Protein AF-A0A7S4ARU0-F1 (afdb_monomer)

Sequence (277 aa):
MKKSRRLYFGGEAGEFENFMLSWKIRGAKKGYSLYITDERHEDLPETGLTMDWTGVNKDVKRRQNKALRLHNYCIVDLQEACEPRMISAWIEESMGSTSEERRAYPFGQVWIVLKPMISHYRGSSMLDINQFDINKAMIKMLPNENPDAIFNRMYAVRQRYAHQTDLQSSESSWVGLVVNGCTDAYRPVFLTSYSQNKHLPPSEIRAKLKADAQDNYESMVQSKETVSEFVTSDEVGLFPGIGPKTAKDKWWKGQECYLCGSKKHKAYNCPKKNQTN

Secondary structure (DSSP, 8-state):
-PPPPPP---S-GGGHHHHHHHHHHHHHHTTGGGGSSSSPPTTS-TTGGG---SS--HHHHHHHHHHHHHHHHHHHHHHTTS-TTHHHHHHHHHT-SSTTHHHHS-TT-HHHHHHHHHHHHH--SHHHHHHHHHHHHT----TT--THHHHHHHHHHHHHSTT-GGG---HHHHHHHHHHHS-TTTHHHHHHHHHHHTTS-HHHHHHHHHHHHHHHHHHHHHHHHHHHHHTTSS------------TT----SS---TTT--TTS-GGG-GGGGS--

Foldseek 3Di:
DDPDDQQAAAPDLVCVVVSVVVLVVVCVVLVNVQQQDPDFRPLFDQQQPPDDPPPPDPVSVVSVVVLLVSLVVSLVSVCSNYPHCPLVVLVVVLQDDDPVSVRRSRSRRPNSSVLVVLCVSLDDDPVSVVVLVVLLVVLADDPLDQLVVSVVSLCVSCVSCVSVVVSDDDLVVSLVSSLVRYDPLLNVQSVVLCVVCVVDDSVVSVVVSNVSSVVSVVVVVVVVVVVVVVVPDDDDDDDDDDDDDDPDDDPDADAAQPVPRHRPDHVVPDPVVVVPD

pLDDT: mean 74.3, std 16.66, range [27.58, 92.06]

Structure (mmCIF, N/CA/C/O backbone):
data_AF-A0A7S4ARU0-F1
#
_entry.id   AF-A0A7S4ARU0-F1
#
loop_
_atom_site.group_PDB
_atom_site.id
_atom_site.type_symbol
_atom_site.label_atom_id
_atom_site.label_alt_id
_atom_site.label_comp_id
_atom_site.label_asym_id
_atom_site.label_entity_id
_atom_site.label_seq_id
_atom_site.pdbx_PDB_ins_code
_atom_site.Cartn_x
_atom_site.Cartn_y
_atom_site.Cartn_z
_atom_site.occupancy
_atom_site.B_iso_or_equiv
_atom_site.auth_seq_id
_atom_site.auth_comp_id
_atom_site.auth_asym_id
_atom_site.auth_atom_id
_atom_site.pdbx_PDB_model_num
ATOM 1 N N . MET A 1 1 ? 8.747 -31.087 12.139 1.00 37.22 1 MET A N 1
ATOM 2 C CA . MET A 1 1 ? 8.090 -29.879 11.573 1.00 37.22 1 MET A CA 1
ATOM 3 C C . MET A 1 1 ? 9.078 -28.716 11.613 1.00 37.22 1 MET A C 1
ATOM 5 O O . MET A 1 1 ? 9.769 -28.593 12.617 1.00 37.22 1 MET A O 1
ATOM 9 N N . LYS A 1 2 ? 9.168 -27.861 10.582 1.00 36.41 2 LYS A N 1
ATOM 10 C CA . LYS A 1 2 ? 9.901 -26.585 10.718 1.00 36.41 2 LYS A CA 1
ATOM 11 C C . LYS A 1 2 ? 9.045 -25.638 11.564 1.00 36.41 2 LYS A C 1
ATOM 13 O O . LYS A 1 2 ? 7.915 -25.361 11.171 1.00 36.41 2 LYS A O 1
ATOM 18 N N . LYS A 1 3 ? 9.558 -25.145 12.699 1.00 39.66 3 LYS A N 1
ATOM 19 C CA . LYS A 1 3 ? 8.922 -24.019 13.401 1.00 39.66 3 LYS A CA 1
ATOM 20 C C . LYS A 1 3 ? 8.883 -22.843 12.423 1.00 39.66 3 LYS A C 1
ATOM 22 O O . LYS A 1 3 ? 9.934 -22.455 11.912 1.00 39.66 3 LYS A O 1
ATOM 27 N N . SER A 1 4 ? 7.701 -22.288 12.156 1.00 46.72 4 SER A N 1
ATOM 28 C CA . SER A 1 4 ? 7.634 -20.977 11.508 1.00 46.72 4 SER A CA 1
ATOM 29 C C . SER A 1 4 ? 8.382 -20.003 12.410 1.00 46.72 4 SER A C 1
ATOM 31 O O . SER A 1 4 ? 8.062 -19.932 13.598 1.00 46.72 4 SER A O 1
ATOM 33 N N . ARG A 1 5 ? 9.367 -19.261 11.885 1.00 60.84 5 ARG A N 1
ATOM 34 C CA . ARG A 1 5 ? 9.874 -18.097 12.624 1.00 60.84 5 ARG A CA 1
ATOM 35 C C . ARG A 1 5 ? 8.662 -17.196 12.873 1.00 60.84 5 ARG A C 1
ATOM 37 O O . ARG A 1 5 ? 7.913 -16.916 11.933 1.00 60.84 5 ARG A O 1
ATOM 44 N N . ARG A 1 6 ? 8.418 -16.824 14.134 1.00 77.44 6 ARG A N 1
ATOM 45 C CA . ARG A 1 6 ? 7.441 -15.776 14.447 1.00 77.44 6 ARG A CA 1
ATOM 46 C C . ARG A 1 6 ? 7.976 -14.516 13.777 1.00 77.44 6 ARG A C 1
ATOM 48 O O . ARG A 1 6 ? 9.166 -14.237 13.906 1.00 77.44 6 ARG A O 1
ATOM 55 N N . LEU A 1 7 ? 7.139 -13.819 13.015 1.00 87.06 7 LEU A N 1
ATOM 56 C CA . LEU A 1 7 ? 7.524 -12.501 12.524 1.00 87.06 7 LEU A CA 1
ATOM 57 C C . LEU A 1 7 ? 7.744 -11.614 13.750 1.00 87.06 7 LEU A C 1
ATOM 59 O O . LEU A 1 7 ? 6.870 -11.580 14.614 1.00 87.06 7 LEU A O 1
ATOM 63 N N . TYR A 1 8 ? 8.911 -10.990 13.820 1.00 91.25 8 TYR A N 1
ATOM 64 C CA . TYR A 1 8 ? 9.362 -10.145 14.914 1.00 91.25 8 TYR A CA 1
ATOM 65 C C . TYR A 1 8 ? 10.239 -9.035 14.331 1.00 91.25 8 TYR A C 1
ATOM 67 O O . TYR A 1 8 ? 10.901 -9.261 13.316 1.00 91.25 8 TYR A O 1
ATOM 75 N N . PHE A 1 9 ? 10.247 -7.876 14.978 1.00 91.31 9 PHE A N 1
ATOM 76 C CA . PHE A 1 9 ? 11.023 -6.706 14.603 1.00 91.31 9 PHE A CA 1
ATOM 77 C C . PHE A 1 9 ? 11.612 -6.073 15.863 1.00 91.31 9 PHE A C 1
ATOM 79 O O . PHE A 1 9 ? 10.879 -5.580 16.720 1.00 91.31 9 PHE A O 1
ATOM 86 N N . GLY A 1 10 ? 12.941 -6.119 15.977 1.00 88.25 10 GLY A N 1
ATOM 87 C CA . GLY A 1 10 ? 13.697 -5.597 17.121 1.00 88.25 10 GLY A CA 1
ATOM 88 C C . GLY A 1 10 ? 14.107 -4.129 16.987 1.00 88.25 10 GLY A C 1
ATOM 89 O O . GLY A 1 10 ? 15.101 -3.733 17.580 1.00 88.25 10 GLY A O 1
ATOM 90 N N . GLY A 1 11 ? 13.415 -3.347 16.155 1.00 85.50 11 GLY A N 1
ATOM 91 C CA . GLY A 1 11 ? 13.678 -1.915 15.994 1.00 85.50 11 GLY A CA 1
ATOM 92 C C . GLY A 1 11 ? 14.855 -1.537 15.089 1.00 85.50 11 GLY A C 1
ATOM 93 O O . GLY A 1 11 ? 15.120 -0.348 14.933 1.00 85.50 11 GLY A O 1
ATOM 94 N N . GLU A 1 12 ? 15.553 -2.493 14.468 1.00 86.81 12 GLU A N 1
ATOM 95 C CA . GLU A 1 12 ? 16.674 -2.194 13.569 1.00 86.81 12 GLU A CA 1
ATOM 96 C C . GLU A 1 12 ? 16.184 -1.644 12.218 1.00 86.81 12 GLU A C 1
ATOM 98 O O . GLU A 1 12 ? 15.517 -2.340 11.450 1.00 86.81 12 GLU A O 1
ATOM 103 N N . ALA A 1 13 ? 16.569 -0.411 11.875 1.00 82.06 13 ALA A N 1
ATOM 104 C CA . ALA A 1 13 ? 16.135 0.251 10.639 1.00 82.06 13 ALA A CA 1
ATOM 105 C C . ALA A 1 13 ? 16.451 -0.553 9.357 1.00 82.06 13 ALA A C 1
ATOM 107 O O . ALA A 1 13 ? 15.657 -0.545 8.416 1.00 82.06 13 ALA A O 1
ATOM 108 N N . GLY A 1 14 ? 17.561 -1.304 9.334 1.00 78.44 14 GLY A N 1
ATOM 109 C CA . GLY A 1 14 ? 17.936 -2.181 8.216 1.00 78.44 14 GLY A CA 1
ATOM 110 C C . GLY A 1 14 ? 16.973 -3.354 7.977 1.00 78.44 14 GLY A C 1
ATOM 111 O O . GLY A 1 14 ? 16.836 -3.820 6.843 1.00 78.44 14 GLY A O 1
ATOM 112 N N . GLU A 1 15 ? 16.250 -3.807 9.006 1.00 85.25 15 GLU A N 1
ATOM 113 C CA . GLU A 1 15 ? 15.245 -4.869 8.881 1.00 85.25 15 GLU A CA 1
ATOM 114 C C . GLU A 1 15 ? 13.842 -4.343 8.528 1.00 85.25 15 GLU A C 1
ATOM 116 O O . GLU A 1 15 ? 12.988 -5.129 8.103 1.00 85.25 15 GLU A O 1
ATOM 121 N N . PHE A 1 16 ? 13.587 -3.033 8.656 1.00 86.38 16 PHE A N 1
ATOM 122 C CA . PHE A 1 16 ? 12.232 -2.463 8.645 1.00 86.38 16 PHE A CA 1
ATOM 123 C C . PHE A 1 16 ? 11.412 -2.801 7.391 1.00 86.38 16 PHE A C 1
ATOM 125 O O . PHE A 1 16 ? 10.263 -3.225 7.505 1.00 86.38 16 PHE A O 1
ATOM 132 N N . GLU A 1 17 ? 11.982 -2.684 6.188 1.00 82.81 17 GLU A N 1
ATOM 133 C CA . GLU A 1 17 ? 11.250 -3.003 4.950 1.00 82.81 17 GLU A CA 1
ATOM 134 C C . GLU A 1 17 ? 10.945 -4.504 4.819 1.00 82.81 17 GLU A C 1
ATOM 136 O O . GLU A 1 17 ? 9.861 -4.886 4.371 1.00 82.81 17 GLU A O 1
ATOM 141 N N . ASN A 1 18 ? 11.863 -5.369 5.266 1.00 83.62 18 ASN A N 1
ATOM 142 C CA . ASN A 1 18 ? 11.664 -6.821 5.269 1.00 83.62 18 ASN A CA 1
ATOM 143 C C . ASN A 1 18 ? 10.569 -7.225 6.267 1.00 83.62 18 ASN A C 1
ATOM 145 O O . ASN A 1 18 ? 9.727 -8.078 5.957 1.00 83.62 18 ASN A O 1
ATOM 149 N N . PHE A 1 19 ? 10.545 -6.577 7.436 1.00 90.75 19 PHE A N 1
ATOM 150 C CA . PHE A 1 19 ? 9.467 -6.696 8.411 1.00 90.75 19 PHE A CA 1
ATOM 151 C C . PHE A 1 19 ? 8.132 -6.215 7.830 1.00 90.75 19 PHE A C 1
ATOM 153 O O . PHE A 1 19 ? 7.184 -6.999 7.773 1.00 90.75 19 PHE A O 1
ATOM 160 N N . MET A 1 20 ? 8.057 -4.976 7.336 1.00 87.75 20 MET A N 1
ATOM 161 C CA . MET A 1 20 ? 6.823 -4.363 6.832 1.00 87.75 20 MET A CA 1
ATOM 162 C C . MET A 1 20 ? 6.222 -5.125 5.648 1.00 87.75 20 MET A C 1
ATOM 164 O O . MET A 1 20 ? 5.001 -5.296 5.585 1.00 87.75 20 MET A O 1
ATOM 168 N N . LEU A 1 21 ? 7.054 -5.635 4.734 1.00 84.69 21 LEU A N 1
ATOM 169 C CA . LEU A 1 21 ? 6.614 -6.509 3.645 1.00 84.69 21 LEU A CA 1
ATOM 170 C C . LEU A 1 21 ? 6.041 -7.828 4.186 1.00 84.69 21 LEU A C 1
ATOM 172 O O . LEU A 1 21 ? 4.929 -8.222 3.828 1.00 84.69 21 LEU A O 1
ATOM 176 N N . SER A 1 22 ? 6.766 -8.489 5.092 1.00 88.56 22 SER A N 1
ATOM 177 C CA . SER A 1 22 ? 6.331 -9.749 5.712 1.00 88.56 22 SER A CA 1
ATOM 178 C C . SER A 1 22 ? 5.045 -9.585 6.529 1.00 88.56 22 SER A C 1
ATOM 180 O O . SER A 1 22 ? 4.171 -10.457 6.495 1.00 88.56 22 SER A O 1
ATOM 182 N N . TRP A 1 23 ? 4.899 -8.455 7.225 1.00 89.88 23 TRP A N 1
ATOM 183 C CA . TRP A 1 23 ? 3.726 -8.116 8.022 1.00 89.88 23 TRP A CA 1
ATOM 184 C C . TRP A 1 23 ? 2.519 -7.812 7.131 1.00 89.88 23 TRP A C 1
ATOM 186 O O . TRP A 1 23 ? 1.458 -8.395 7.341 1.00 89.88 23 TRP A O 1
ATOM 196 N N . LYS A 1 24 ? 2.681 -7.032 6.052 1.00 84.62 24 LYS A N 1
ATOM 197 C CA . LYS A 1 24 ? 1.612 -6.809 5.058 1.00 84.62 24 LYS A CA 1
ATOM 198 C C . LYS A 1 24 ? 1.162 -8.113 4.382 1.00 84.62 24 LYS A C 1
ATOM 200 O O . LYS A 1 24 ? -0.039 -8.326 4.224 1.00 84.62 24 LYS A O 1
ATOM 205 N N . ILE A 1 25 ? 2.080 -9.035 4.068 1.00 85.12 25 ILE A N 1
ATOM 206 C CA . ILE A 1 25 ? 1.744 -10.370 3.528 1.00 85.12 25 ILE A CA 1
ATOM 207 C C . ILE A 1 25 ? 0.983 -11.231 4.559 1.00 85.12 25 ILE A C 1
ATOM 209 O O . ILE A 1 25 ? 0.046 -11.949 4.193 1.00 85.12 25 ILE A O 1
ATOM 213 N N . ARG A 1 26 ? 1.349 -11.163 5.848 1.00 86.44 26 ARG A N 1
ATOM 214 C CA . ARG A 1 26 ? 0.618 -11.807 6.961 1.00 86.44 26 ARG A CA 1
ATOM 215 C C . ARG A 1 26 ? -0.778 -11.194 7.132 1.00 86.44 26 ARG A C 1
ATOM 217 O O . ARG A 1 26 ? -1.749 -11.941 7.228 1.00 86.44 26 ARG A O 1
ATOM 224 N N . GLY A 1 27 ? -0.887 -9.868 7.088 1.00 85.44 27 GLY A N 1
ATOM 225 C CA . GLY A 1 27 ? -2.138 -9.124 7.217 1.00 85.44 27 GLY A CA 1
ATOM 226 C C . GLY A 1 27 ? -3.116 -9.374 6.070 1.00 85.44 27 GLY A C 1
ATOM 227 O O . GLY A 1 27 ? -4.291 -9.625 6.326 1.00 85.44 27 GLY A O 1
ATOM 228 N N . ALA A 1 28 ? -2.646 -9.420 4.819 1.00 83.62 28 ALA A N 1
ATOM 229 C CA . ALA A 1 28 ? -3.474 -9.772 3.662 1.00 83.62 28 ALA A CA 1
ATOM 230 C C . ALA A 1 28 ? -4.133 -11.157 3.825 1.00 83.62 28 ALA A C 1
ATOM 232 O O . ALA A 1 28 ? -5.339 -11.297 3.640 1.00 83.62 28 ALA A O 1
ATOM 233 N N . LYS A 1 29 ? -3.377 -12.164 4.293 1.00 85.00 29 LYS A N 1
ATOM 234 C CA . LYS A 1 29 ? -3.903 -13.513 4.600 1.00 85.00 29 LYS A CA 1
ATOM 235 C C . LYS A 1 29 ? -4.907 -13.548 5.760 1.00 85.00 29 LYS A C 1
ATOM 237 O O . LYS A 1 29 ? -5.616 -14.538 5.908 1.00 85.00 29 LYS A O 1
ATOM 242 N N . LYS A 1 30 ? -4.962 -12.494 6.578 1.00 85.31 30 LYS A N 1
ATOM 243 C CA . LYS A 1 30 ? -5.915 -12.314 7.684 1.00 85.31 30 LYS A CA 1
ATOM 244 C C . LYS A 1 30 ? -7.047 -11.322 7.365 1.00 85.31 30 LYS A C 1
ATOM 246 O O . LYS A 1 30 ? -7.872 -11.052 8.233 1.00 85.31 30 LYS A O 1
ATOM 251 N N . GLY A 1 31 ? -7.098 -10.776 6.146 1.00 83.25 31 GLY A N 1
ATOM 252 C CA . GLY A 1 31 ? -8.084 -9.766 5.742 1.00 83.25 31 GLY A CA 1
ATOM 253 C C . GLY A 1 31 ? -7.841 -8.361 6.311 1.00 83.25 31 GLY A C 1
ATOM 254 O O . GLY A 1 31 ? -8.732 -7.521 6.247 1.00 83.25 31 GLY A O 1
ATOM 255 N N . TYR A 1 32 ? -6.654 -8.080 6.862 1.00 82.62 32 TYR A N 1
ATOM 256 C CA . TYR A 1 32 ? -6.328 -6.777 7.461 1.00 82.62 32 TYR A CA 1
ATOM 257 C C . TYR A 1 32 ? -6.081 -5.666 6.431 1.00 82.62 32 TYR A C 1
ATOM 259 O O . TYR A 1 32 ? -6.073 -4.495 6.794 1.00 82.62 32 TYR A O 1
ATOM 267 N N . SER A 1 33 ? -5.869 -6.004 5.155 1.00 76.25 33 SER A N 1
ATOM 268 C CA . SER A 1 33 ? -5.496 -5.053 4.094 1.00 76.25 33 SER A CA 1
ATOM 269 C C . SER A 1 33 ? -6.489 -3.904 3.903 1.00 76.25 33 SER A C 1
ATOM 271 O O . SER A 1 33 ? -6.081 -2.827 3.488 1.00 76.25 33 SER A O 1
ATOM 273 N N . LEU A 1 34 ? -7.762 -4.116 4.249 1.00 74.06 34 LEU A N 1
ATOM 274 C CA . LEU A 1 34 ? -8.831 -3.113 4.203 1.00 74.06 34 LEU A CA 1
ATOM 275 C C . LEU A 1 34 ? -8.753 -2.057 5.327 1.00 74.06 34 LEU A C 1
ATOM 277 O O . LEU A 1 34 ? -9.514 -1.099 5.307 1.00 74.06 34 LEU A O 1
ATOM 281 N N . TYR A 1 35 ? -7.856 -2.232 6.304 1.00 74.44 35 TYR A N 1
ATOM 282 C CA . TYR A 1 35 ? -7.671 -1.334 7.455 1.00 74.44 35 TYR A CA 1
ATOM 283 C C . TYR A 1 35 ? -6.243 -0.760 7.540 1.00 74.44 35 TYR A C 1
ATOM 285 O O . TYR A 1 35 ? -5.907 -0.057 8.493 1.00 74.44 35 TYR A O 1
ATOM 293 N N . ILE A 1 36 ? -5.386 -1.077 6.560 1.00 75.00 36 ILE A N 1
ATOM 294 C CA . ILE A 1 36 ? -3.995 -0.605 6.439 1.00 75.00 36 ILE A CA 1
ATOM 295 C C . ILE A 1 36 ? -3.959 0.449 5.313 1.00 75.00 36 ILE A C 1
ATOM 297 O O . ILE A 1 36 ? -3.264 0.308 4.306 1.00 75.00 36 ILE A O 1
ATOM 301 N N . THR A 1 37 ? -4.793 1.477 5.472 1.00 70.31 37 THR A N 1
ATOM 302 C CA . THR A 1 37 ? -5.107 2.528 4.491 1.00 70.31 37 THR A CA 1
ATOM 303 C C . THR A 1 37 ? -5.099 3.901 5.160 1.00 70.31 37 THR A C 1
ATOM 305 O O . THR A 1 37 ? -5.484 4.009 6.319 1.00 70.31 37 THR A O 1
ATOM 308 N N . ASP A 1 38 ? -4.687 4.939 4.424 1.00 68.25 38 ASP A N 1
ATOM 309 C CA . ASP A 1 38 ? -4.714 6.343 4.883 1.00 68.25 38 ASP A CA 1
ATOM 310 C C . ASP A 1 38 ? -6.158 6.839 5.099 1.00 68.25 38 ASP A C 1
ATOM 312 O O . ASP A 1 38 ? -6.445 7.600 6.017 1.00 68.25 38 ASP A O 1
ATOM 316 N N . GLU A 1 39 ? -7.096 6.314 4.307 1.00 73.12 39 GLU A N 1
ATOM 317 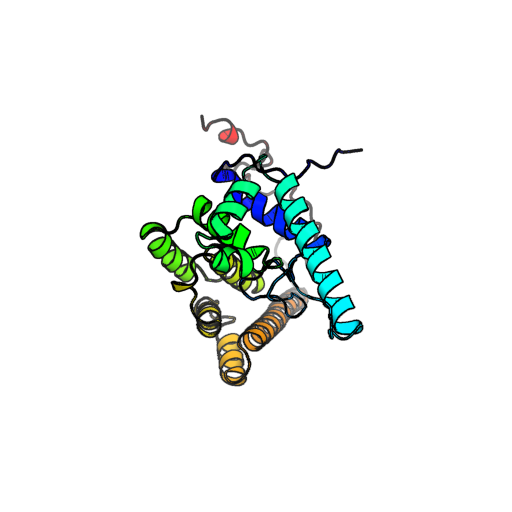C CA . GLU A 1 39 ? -8.534 6.534 4.459 1.00 73.12 39 GLU A CA 1
ATOM 318 C C . GLU A 1 39 ? -9.167 5.588 5.496 1.00 73.12 39 GLU A C 1
ATOM 320 O O . GLU A 1 39 ? -8.833 4.398 5.586 1.00 73.12 39 GLU A O 1
ATOM 325 N N . ARG A 1 40 ? -10.157 6.107 6.238 1.00 75.44 40 ARG A N 1
ATOM 326 C CA . ARG A 1 40 ? -10.995 5.332 7.163 1.00 75.44 40 ARG A CA 1
ATOM 327 C C . ARG A 1 40 ? -11.910 4.384 6.383 1.00 75.44 40 ARG A C 1
ATOM 329 O O . ARG A 1 40 ? -12.768 4.834 5.633 1.00 75.44 40 ARG A O 1
ATOM 336 N N . HIS A 1 41 ? -11.799 3.082 6.635 1.00 80.25 41 HIS A N 1
ATOM 337 C CA . HIS A 1 41 ? -12.744 2.089 6.116 1.00 80.25 41 HIS A CA 1
ATOM 338 C C . HIS A 1 41 ? -14.194 2.421 6.522 1.00 80.25 41 HIS A C 1
ATOM 340 O O . HIS A 1 41 ? -14.449 2.708 7.690 1.00 80.25 41 HIS A O 1
ATOM 346 N N . GLU A 1 42 ? -15.150 2.315 5.593 1.00 82.38 42 GLU A N 1
ATOM 347 C CA . GLU A 1 42 ? -16.557 2.719 5.793 1.00 82.38 42 GLU A CA 1
ATOM 348 C C . GLU A 1 42 ? -17.232 2.083 7.025 1.00 82.38 42 GLU A C 1
ATOM 350 O O . GLU A 1 42 ? -17.885 2.774 7.803 1.00 82.38 42 GLU A O 1
ATOM 355 N N . ASP A 1 43 ? -17.017 0.783 7.260 1.00 85.88 43 ASP A N 1
ATOM 356 C CA . ASP A 1 43 ? -17.532 0.073 8.443 1.00 85.88 43 ASP A CA 1
ATOM 357 C C . ASP A 1 43 ? -16.859 0.473 9.776 1.00 85.88 43 ASP A C 1
ATOM 359 O O . ASP A 1 43 ? -17.184 -0.117 10.803 1.00 85.88 43 ASP A O 1
ATOM 363 N N . LEU A 1 44 ? -15.909 1.413 9.826 1.00 80.94 44 LEU A N 1
ATOM 364 C CA . LEU A 1 44 ? -15.332 1.865 11.098 1.00 80.94 44 LEU A CA 1
ATOM 365 C C . LEU A 1 44 ? -16.135 3.035 11.691 1.00 80.94 44 LEU A C 1
ATOM 367 O O . LEU A 1 44 ? -16.323 4.048 11.010 1.00 80.94 44 LEU A O 1
ATOM 371 N N . PRO A 1 45 ? -16.582 2.936 12.958 1.00 75.94 45 PRO A N 1
ATOM 372 C CA . PRO A 1 45 ? -17.282 4.026 13.624 1.00 75.94 45 PRO A CA 1
ATOM 373 C C . PRO A 1 45 ? -16.327 5.164 13.998 1.00 75.94 45 PRO A C 1
ATOM 375 O O . PRO A 1 45 ? -15.162 4.936 14.315 1.00 75.94 45 PRO A O 1
ATOM 378 N N . GLU A 1 46 ? -16.842 6.392 14.005 1.00 71.19 46 GLU A N 1
ATOM 379 C CA . GLU A 1 46 ? -16.047 7.612 14.219 1.00 71.19 46 GLU A CA 1
ATOM 380 C C . GLU A 1 46 ? -15.422 7.703 15.608 1.00 71.19 46 GLU A C 1
ATOM 382 O O . GLU A 1 46 ? -14.234 7.979 15.729 1.00 71.19 46 GLU A O 1
ATOM 387 N N . THR A 1 47 ? -16.193 7.384 16.644 1.00 67.50 47 THR A N 1
ATOM 388 C CA . THR A 1 47 ? -15.750 7.372 18.046 1.00 67.50 47 THR A CA 1
ATOM 389 C C . THR A 1 47 ? -15.228 6.005 18.506 1.00 67.50 47 THR A C 1
ATOM 391 O O . THR A 1 47 ? -14.906 5.805 19.677 1.00 67.50 47 THR A O 1
ATOM 394 N N . GLY A 1 48 ? -15.094 5.034 17.594 1.00 66.94 48 GLY A N 1
ATOM 395 C CA . GLY A 1 48 ? -14.380 3.791 17.876 1.00 66.94 48 GLY A CA 1
ATOM 396 C C . GLY A 1 48 ? -14.981 2.963 19.021 1.00 66.94 48 GLY A C 1
ATOM 397 O O . GLY A 1 48 ? -16.090 2.441 18.910 1.00 66.94 48 GLY A O 1
ATOM 398 N N . LEU A 1 49 ? -14.234 2.822 20.124 1.00 57.19 49 LEU A N 1
ATOM 399 C CA . LEU A 1 49 ? -14.663 2.085 21.323 1.00 57.19 49 LEU A CA 1
ATOM 400 C C . LEU A 1 49 ? -15.636 2.864 22.225 1.00 57.19 49 LEU A C 1
ATOM 402 O O . LEU A 1 49 ? -16.319 2.239 23.033 1.00 57.19 49 LEU A O 1
ATOM 406 N N . THR A 1 50 ? -15.716 4.194 22.100 1.00 63.16 50 THR A N 1
ATOM 407 C CA . THR A 1 50 ? -16.646 5.039 22.877 1.00 63.16 50 THR A CA 1
ATOM 408 C C . THR A 1 50 ? -17.955 5.314 22.132 1.00 63.16 50 THR A C 1
ATOM 410 O O . THR A 1 50 ? -18.771 6.110 22.595 1.00 63.16 50 THR A O 1
ATOM 413 N N . MET A 1 51 ? -18.180 4.650 20.992 1.00 69.12 51 MET A N 1
ATOM 414 C CA . MET A 1 51 ? -19.420 4.760 20.233 1.00 69.12 51 MET A CA 1
ATOM 415 C C . MET A 1 51 ? -20.621 4.323 21.077 1.00 69.12 51 MET A C 1
ATOM 417 O O . MET A 1 51 ? -20.702 3.167 21.501 1.00 69.12 51 MET A O 1
ATOM 421 N N . ASP A 1 52 ? -21.582 5.230 21.265 1.00 74.62 52 ASP A N 1
ATOM 422 C CA . ASP A 1 52 ? -22.896 4.835 21.754 1.00 74.62 52 ASP A CA 1
ATOM 423 C C . ASP A 1 52 ? -23.627 4.026 20.675 1.00 74.62 52 ASP A C 1
ATOM 425 O O . ASP A 1 52 ? -23.676 4.385 19.498 1.00 74.62 52 ASP A O 1
ATOM 429 N N . TRP A 1 53 ? -24.197 2.905 21.103 1.00 80.44 53 TRP A N 1
ATOM 430 C CA . TRP A 1 53 ? -24.953 1.997 20.260 1.00 80.44 53 TRP A CA 1
ATOM 431 C C . TRP A 1 53 ? -26.469 2.093 20.474 1.00 80.44 53 TRP A C 1
ATOM 433 O O . TRP A 1 53 ? -27.188 1.222 19.963 1.00 80.44 53 TRP A O 1
ATOM 443 N N . THR A 1 54 ? -26.966 3.069 21.245 1.00 81.62 54 THR A N 1
ATOM 444 C CA . THR A 1 54 ? -28.398 3.407 21.251 1.00 81.62 54 THR A CA 1
ATOM 445 C C . THR A 1 54 ? -28.816 3.961 19.884 1.00 81.62 54 THR A C 1
ATOM 447 O O . THR A 1 54 ? -28.019 4.559 19.167 1.00 81.62 54 THR A O 1
ATOM 450 N N . GLY A 1 55 ? -30.043 3.667 19.444 1.00 80.06 55 GLY A N 1
ATOM 451 C CA . GLY A 1 55 ? -30.564 4.070 18.125 1.00 80.06 55 GLY A CA 1
ATOM 452 C C . GLY A 1 55 ? -29.912 3.413 16.890 1.00 80.06 55 GLY A C 1
ATOM 453 O O . GLY A 1 55 ? -30.562 3.308 15.851 1.00 80.06 55 GLY A O 1
ATOM 454 N N . VAL A 1 56 ? -28.667 2.926 16.975 1.00 83.50 56 VAL A N 1
ATOM 455 C CA . VAL A 1 56 ? -27.923 2.367 15.832 1.00 83.50 56 VAL A CA 1
ATOM 456 C C . VAL A 1 56 ? -28.607 1.113 15.277 1.00 83.50 56 VAL A C 1
ATOM 458 O O . VAL A 1 56 ? -28.811 0.121 15.983 1.00 83.50 56 VAL A O 1
ATOM 461 N N . ASN A 1 57 ? -28.900 1.133 13.972 1.00 90.81 57 ASN A N 1
ATOM 462 C CA . ASN A 1 57 ? -29.488 0.012 13.240 1.00 90.81 57 ASN A CA 1
ATOM 463 C C . ASN A 1 57 ? -28.682 -1.291 13.447 1.00 90.81 57 ASN A C 1
ATOM 465 O O . ASN A 1 57 ? -27.452 -1.301 13.375 1.00 90.81 57 ASN A O 1
ATOM 469 N N . LYS A 1 58 ? -29.388 -2.409 13.663 1.00 90.00 58 LYS A N 1
ATOM 470 C CA . LYS A 1 58 ? -28.820 -3.728 13.993 1.00 90.00 58 LYS A CA 1
ATOM 471 C C . LYS A 1 58 ? -27.748 -4.216 13.008 1.00 90.00 58 LYS A C 1
ATOM 473 O O . LYS A 1 58 ? -26.756 -4.799 13.448 1.00 90.00 58 LYS A O 1
ATOM 478 N N . ASP A 1 59 ? -27.913 -3.971 11.711 1.00 88.94 59 ASP A N 1
ATOM 479 C CA . ASP A 1 59 ? -26.978 -4.440 10.683 1.00 88.94 59 ASP A CA 1
ATOM 480 C C . ASP A 1 59 ? -25.777 -3.503 10.512 1.00 88.94 59 ASP A C 1
ATOM 482 O O . ASP A 1 59 ? -24.653 -3.976 10.338 1.00 88.94 59 ASP A O 1
ATOM 486 N N . VAL A 1 60 ? -25.969 -2.191 10.692 1.00 86.44 60 VAL A N 1
ATOM 487 C CA . VAL A 1 60 ? -24.863 -1.221 10.830 1.00 86.44 60 VAL A CA 1
ATOM 488 C C . VAL A 1 60 ? -24.014 -1.572 12.057 1.00 86.44 60 VAL A C 1
ATOM 490 O O . VAL A 1 60 ? -22.804 -1.775 11.941 1.00 86.44 60 VAL A O 1
ATOM 493 N N . LYS A 1 61 ? -24.664 -1.805 13.205 1.00 87.12 61 LYS A N 1
ATOM 494 C CA . LYS A 1 61 ? -24.035 -2.277 14.445 1.00 87.12 61 LYS A CA 1
ATOM 495 C C . LYS A 1 61 ? -23.273 -3.588 14.243 1.00 87.12 61 LYS A C 1
ATOM 497 O O . LYS A 1 61 ? -22.163 -3.731 14.758 1.00 87.12 61 LYS A O 1
ATOM 502 N N . ARG A 1 62 ? -23.818 -4.536 13.469 1.00 89.25 62 ARG A N 1
ATOM 503 C CA . ARG A 1 62 ? -23.153 -5.807 13.125 1.00 89.25 62 ARG A CA 1
ATOM 504 C C . ARG A 1 62 ? -21.900 -5.600 12.268 1.00 89.25 62 ARG A C 1
ATOM 506 O O . ARG A 1 62 ? -20.890 -6.248 12.550 1.00 89.25 62 ARG A O 1
ATOM 513 N N . ARG A 1 63 ? -21.947 -4.719 11.262 1.00 89.19 63 ARG A N 1
ATOM 514 C CA . ARG A 1 63 ? -20.790 -4.366 10.418 1.00 89.19 63 ARG A CA 1
ATOM 515 C C . ARG A 1 63 ? -19.684 -3.691 11.230 1.00 89.19 63 ARG A C 1
ATOM 517 O O . ARG A 1 63 ? -18.567 -4.207 11.282 1.00 89.19 63 ARG A O 1
ATOM 524 N N . GLN A 1 64 ? -20.015 -2.644 11.982 1.00 86.44 64 GLN A N 1
ATOM 525 C CA . GLN A 1 64 ? -19.046 -1.908 12.801 1.00 86.44 64 GLN A CA 1
ATOM 526 C C . GLN A 1 64 ? -18.397 -2.787 13.883 1.00 86.44 64 GLN A C 1
ATOM 528 O O . GLN A 1 64 ? -17.176 -2.784 14.045 1.00 86.44 64 GLN A O 1
ATOM 533 N N . ASN A 1 65 ? -19.165 -3.665 14.541 1.00 85.56 65 ASN A N 1
ATOM 534 C CA . ASN A 1 65 ? -18.613 -4.644 15.489 1.00 85.56 65 ASN A CA 1
ATOM 535 C C . ASN A 1 65 ? -17.762 -5.754 14.838 1.00 85.56 65 ASN A C 1
ATOM 537 O O . ASN A 1 65 ? -17.075 -6.484 15.558 1.00 85.56 65 ASN A O 1
ATOM 541 N N . LYS A 1 66 ? -17.804 -5.933 13.511 1.00 87.38 66 LYS A N 1
ATOM 542 C CA . LYS A 1 66 ? -16.884 -6.813 12.767 1.00 87.38 66 LYS A CA 1
ATOM 543 C C . LYS A 1 66 ? -15.593 -6.063 12.426 1.00 87.38 66 LYS A C 1
ATOM 545 O O . LYS A 1 66 ? -14.515 -6.602 12.673 1.00 87.38 66 LYS A O 1
ATOM 550 N N . ALA A 1 67 ? -15.700 -4.830 11.930 1.00 85.12 67 ALA A N 1
ATOM 551 C CA . ALA A 1 67 ? -14.554 -3.993 11.580 1.00 85.12 67 ALA A CA 1
ATOM 552 C C . ALA A 1 67 ? -13.678 -3.665 12.803 1.00 85.12 67 ALA A C 1
ATOM 554 O O . ALA A 1 67 ? -12.478 -3.926 12.770 1.00 85.12 67 ALA A O 1
ATOM 555 N N . LEU A 1 68 ? -14.278 -3.240 13.926 1.00 83.25 68 LEU A N 1
ATOM 556 C CA . LEU A 1 68 ? -13.564 -3.023 15.197 1.00 83.25 68 LEU A CA 1
ATOM 557 C C . LEU A 1 68 ? -12.803 -4.274 15.672 1.00 83.25 68 LEU A C 1
ATOM 559 O O . LEU A 1 68 ? -11.670 -4.177 16.139 1.00 83.25 68 LEU A O 1
ATOM 563 N N . ARG A 1 69 ? -13.388 -5.471 15.524 1.00 84.94 69 ARG A N 1
ATOM 564 C CA . ARG A 1 69 ? -12.710 -6.729 15.885 1.00 84.94 69 ARG A CA 1
ATOM 565 C C . ARG A 1 69 ? -11.522 -7.030 14.972 1.00 84.94 69 ARG A C 1
ATOM 567 O O . ARG A 1 69 ? -10.471 -7.416 15.475 1.00 84.94 69 ARG A O 1
ATOM 574 N N . LEU A 1 70 ? -11.658 -6.830 13.660 1.00 85.44 70 LEU A N 1
ATOM 575 C CA . LEU A 1 70 ? -10.558 -7.025 12.707 1.00 85.44 70 LEU A CA 1
ATOM 576 C C . LEU A 1 70 ? -9.427 -6.006 12.915 1.00 85.44 70 LEU A C 1
ATOM 578 O O . LEU A 1 70 ? -8.264 -6.407 12.915 1.00 85.44 70 LEU A O 1
ATOM 582 N N . HIS A 1 71 ? -9.754 -4.739 13.189 1.00 82.25 71 HIS A N 1
ATOM 583 C CA . HIS A 1 71 ? -8.787 -3.725 13.615 1.00 82.25 71 HIS A CA 1
ATOM 584 C C . HIS A 1 71 ? -8.027 -4.158 14.874 1.00 82.25 71 HIS A C 1
ATOM 586 O O . HIS A 1 71 ? -6.798 -4.188 14.871 1.00 82.25 71 HIS A O 1
ATOM 592 N N . ASN A 1 72 ? -8.740 -4.547 15.935 1.00 82.25 72 ASN A N 1
ATOM 593 C CA . ASN A 1 72 ? -8.105 -4.906 17.204 1.00 82.25 72 ASN A CA 1
ATOM 594 C C . ASN A 1 72 ? -7.207 -6.145 17.052 1.00 82.25 72 ASN A C 1
ATOM 596 O O . ASN A 1 72 ? -6.111 -6.173 17.606 1.00 82.25 72 ASN A O 1
ATOM 600 N N . TYR A 1 73 ? -7.605 -7.130 16.237 1.00 87.19 73 TYR A N 1
ATOM 601 C CA . TYR A 1 73 ? -6.717 -8.238 15.880 1.00 87.19 73 TYR A CA 1
ATOM 602 C C . TYR A 1 73 ? -5.495 -7.789 15.065 1.00 87.19 73 TYR A C 1
ATOM 604 O O . TYR A 1 73 ? -4.438 -8.383 15.236 1.00 87.19 73 TYR A O 1
ATOM 612 N N . CYS A 1 74 ? -5.602 -6.762 14.218 1.00 87.00 74 CYS A N 1
ATOM 613 C CA . CYS A 1 74 ? -4.469 -6.206 13.475 1.00 87.00 74 CYS A CA 1
ATOM 614 C C . CYS A 1 74 ? -3.467 -5.486 14.397 1.00 87.00 74 CYS A C 1
ATOM 616 O O . CYS A 1 74 ? -2.265 -5.731 14.297 1.00 87.00 74 CYS A O 1
ATOM 618 N N . ILE A 1 75 ? -3.952 -4.682 15.352 1.00 84.81 75 ILE A N 1
ATOM 619 C CA . ILE A 1 75 ? -3.112 -4.034 16.374 1.00 84.81 75 ILE A CA 1
ATOM 620 C C . ILE A 1 75 ? -2.413 -5.073 17.259 1.00 84.81 75 ILE A C 1
ATOM 622 O O . ILE A 1 75 ? -1.208 -4.971 17.468 1.00 84.81 75 ILE A O 1
ATOM 626 N N . VAL A 1 76 ? -3.123 -6.108 17.721 1.00 86.62 76 VAL A N 1
ATOM 627 C CA . VAL A 1 76 ? -2.510 -7.194 18.510 1.00 86.62 76 VAL A CA 1
ATOM 628 C C . VAL A 1 76 ? -1.497 -7.991 17.675 1.00 86.62 76 VAL A C 1
ATOM 630 O O . VAL A 1 76 ? -0.430 -8.333 18.173 1.00 86.62 76 VAL A O 1
ATOM 633 N N . ASP A 1 77 ? -1.765 -8.244 16.389 1.00 89.56 77 ASP A N 1
ATOM 634 C CA . ASP A 1 77 ? -0.821 -8.925 15.488 1.00 89.56 77 ASP A CA 1
ATOM 635 C C . ASP A 1 77 ? 0.449 -8.100 15.215 1.00 89.56 77 ASP A C 1
ATOM 637 O O . ASP A 1 77 ? 1.509 -8.683 14.996 1.00 89.56 77 ASP A O 1
ATOM 641 N N . LEU A 1 78 ? 0.346 -6.765 15.248 1.00 88.06 78 LEU A N 1
ATOM 642 C CA . LEU A 1 78 ? 1.470 -5.828 15.182 1.00 88.06 78 LEU A CA 1
ATOM 643 C C . LEU A 1 78 ? 2.243 -5.783 16.514 1.00 88.06 78 LEU A C 1
ATOM 645 O O . LEU A 1 78 ? 3.464 -5.893 16.508 1.00 88.06 78 LEU A O 1
ATOM 649 N N . GLN A 1 79 ? 1.546 -5.719 17.655 1.00 88.06 79 GLN A N 1
ATOM 650 C CA . GLN A 1 79 ? 2.143 -5.796 18.999 1.00 88.06 79 GLN A CA 1
ATOM 651 C C . GLN A 1 79 ? 2.896 -7.116 19.237 1.00 88.06 79 GLN A C 1
ATOM 653 O O . GLN A 1 79 ? 3.962 -7.107 19.841 1.00 88.06 79 GLN A O 1
ATOM 658 N N . GLU A 1 80 ? 2.390 -8.249 18.735 1.00 89.31 80 GLU A N 1
ATOM 659 C CA . GLU A 1 80 ? 3.102 -9.536 18.773 1.00 89.31 80 GLU A CA 1
ATOM 660 C C . GLU A 1 80 ? 4.340 -9.601 17.864 1.00 89.31 80 GLU A C 1
ATOM 662 O O . GLU A 1 80 ? 5.160 -10.513 18.014 1.00 89.31 80 GLU A O 1
ATOM 667 N N . ALA A 1 81 ? 4.416 -8.724 16.860 1.00 90.62 81 ALA A N 1
ATOM 668 C CA . ALA A 1 81 ? 5.405 -8.779 15.790 1.00 90.62 81 ALA A CA 1
ATOM 669 C C . ALA A 1 81 ? 6.483 -7.688 15.888 1.00 90.62 81 ALA A C 1
ATOM 671 O O . ALA A 1 81 ? 7.364 -7.649 15.034 1.00 90.62 81 ALA A O 1
ATOM 672 N N . CYS A 1 82 ? 6.451 -6.867 16.937 1.00 89.12 82 CYS A N 1
ATOM 673 C CA . CYS A 1 82 ? 7.458 -5.861 17.270 1.00 89.12 82 CYS A CA 1
ATOM 674 C C . CYS A 1 82 ? 7.987 -6.076 18.696 1.00 89.12 82 CYS A C 1
ATOM 676 O O . CYS A 1 82 ? 7.478 -6.907 19.451 1.00 89.12 82 CYS A O 1
ATOM 678 N N . GLU A 1 83 ? 9.003 -5.306 19.077 1.00 87.31 83 GLU A N 1
ATOM 679 C CA . GLU A 1 83 ? 9.482 -5.246 20.457 1.00 87.31 83 GLU A CA 1
ATOM 680 C C . GLU A 1 83 ? 8.369 -4.801 21.438 1.00 87.31 83 GLU A C 1
ATOM 682 O O . GLU A 1 83 ? 7.566 -3.915 21.109 1.00 87.31 83 GLU A O 1
ATOM 687 N N . PRO A 1 84 ? 8.297 -5.376 22.658 1.00 77.44 84 PRO A N 1
ATOM 688 C CA . PRO A 1 84 ? 7.362 -4.930 23.687 1.00 77.44 84 PRO A CA 1
ATOM 689 C C . PRO A 1 84 ? 7.424 -3.416 23.931 1.00 77.44 84 PRO A C 1
ATOM 691 O O . PRO A 1 84 ? 8.494 -2.821 23.973 1.00 77.44 84 PRO A O 1
ATOM 694 N N . ARG A 1 85 ? 6.257 -2.798 24.151 1.00 80.62 85 ARG A N 1
ATOM 695 C CA . ARG A 1 85 ? 6.041 -1.343 24.317 1.00 80.62 85 ARG A CA 1
ATOM 696 C C . ARG A 1 85 ? 6.265 -0.471 23.077 1.00 80.62 85 ARG A C 1
ATOM 698 O O . ARG A 1 85 ? 5.671 0.600 23.047 1.00 80.62 85 ARG A O 1
ATOM 705 N N . MET A 1 86 ? 6.997 -0.902 22.045 1.00 84.62 86 MET A N 1
ATOM 706 C CA . MET A 1 86 ? 7.219 -0.094 20.829 1.00 84.62 86 MET A CA 1
ATOM 707 C C . MET A 1 86 ? 5.896 0.388 20.212 1.00 84.62 86 MET A C 1
ATOM 709 O O . MET A 1 86 ? 5.682 1.578 20.015 1.00 84.62 86 MET A O 1
ATOM 713 N N . ILE A 1 87 ? 4.960 -0.536 19.979 1.00 85.25 87 ILE A N 1
ATOM 714 C CA . ILE A 1 87 ? 3.635 -0.210 19.429 1.00 85.25 87 ILE A CA 1
ATOM 715 C C . ILE A 1 87 ? 2.749 0.533 20.444 1.00 85.25 87 ILE A C 1
ATOM 717 O O . ILE A 1 87 ? 1.883 1.298 20.037 1.00 85.25 87 ILE A O 1
ATOM 721 N N . SER A 1 88 ? 2.967 0.361 21.753 1.00 81.56 88 SER A N 1
ATOM 722 C CA . SER A 1 88 ? 2.268 1.144 22.784 1.00 81.56 88 SER A CA 1
ATOM 723 C C . SER A 1 88 ? 2.664 2.619 22.724 1.00 81.56 88 SER A C 1
ATOM 725 O O . SER A 1 88 ? 1.780 3.467 22.691 1.00 81.56 88 SER A O 1
ATOM 727 N N . ALA A 1 89 ? 3.962 2.917 22.608 1.00 81.44 89 ALA A N 1
ATOM 728 C CA . ALA A 1 89 ? 4.462 4.283 22.459 1.00 81.44 89 ALA A CA 1
ATOM 729 C C . ALA A 1 89 ? 3.912 4.953 21.188 1.00 81.44 89 ALA A C 1
ATOM 731 O O . ALA A 1 89 ? 3.391 6.061 21.264 1.00 81.44 89 ALA A O 1
ATOM 732 N N . TRP A 1 90 ? 3.914 4.251 20.044 1.00 82.50 90 TRP A N 1
ATOM 733 C CA . TRP A 1 90 ? 3.313 4.779 18.812 1.00 82.50 90 TRP A CA 1
ATOM 734 C C . TRP A 1 90 ? 1.798 5.012 18.934 1.00 82.50 90 TRP A C 1
ATOM 736 O O . TRP A 1 90 ? 1.295 5.978 18.367 1.00 82.50 90 TRP A O 1
ATOM 746 N N . ILE A 1 91 ? 1.061 4.179 19.682 1.00 78.88 91 ILE A N 1
ATOM 747 C CA . ILE A 1 91 ? -0.364 4.415 19.985 1.00 78.88 91 ILE A CA 1
ATOM 748 C C . ILE A 1 91 ? -0.536 5.648 20.889 1.00 78.88 91 ILE A C 1
ATOM 750 O O . ILE A 1 91 ? -1.417 6.463 20.632 1.00 78.88 91 ILE A O 1
ATOM 754 N N . GLU A 1 92 ? 0.298 5.815 21.916 1.00 77.31 92 GLU A N 1
ATOM 755 C CA . GLU A 1 92 ? 0.251 6.959 22.839 1.00 77.31 92 GLU A CA 1
ATOM 756 C C . GLU A 1 92 ? 0.564 8.291 22.140 1.00 77.31 92 GLU A C 1
ATOM 758 O O . GLU A 1 92 ? -0.186 9.251 22.315 1.00 77.31 92 GLU A O 1
ATOM 763 N N . GLU A 1 93 ? 1.588 8.329 21.283 1.00 75.44 93 GLU A N 1
ATOM 764 C CA . GLU A 1 93 ? 1.902 9.477 20.418 1.00 75.44 93 GLU A CA 1
ATOM 765 C C . GLU A 1 93 ? 0.744 9.789 19.453 1.00 75.44 93 GLU A C 1
ATOM 767 O O . GLU A 1 93 ? 0.343 10.943 19.295 1.00 75.44 93 GLU A O 1
ATOM 772 N N . SER A 1 94 ? 0.135 8.749 18.875 1.00 71.81 94 SER A N 1
ATOM 773 C CA . SER A 1 94 ? -0.987 8.876 17.937 1.00 71.81 94 SER A CA 1
ATOM 774 C C . SER A 1 94 ? -2.307 9.342 18.566 1.00 71.81 94 SER A C 1
ATOM 776 O O . SER A 1 94 ? -3.196 9.790 17.843 1.00 71.81 94 SER A O 1
ATOM 778 N N . MET A 1 95 ? -2.479 9.211 19.886 1.00 70.62 95 MET A N 1
ATOM 779 C CA . MET A 1 95 ? -3.717 9.593 20.584 1.00 70.62 95 MET A CA 1
ATOM 780 C C . MET A 1 95 ? -3.820 11.096 20.886 1.00 70.62 95 MET A C 1
ATOM 782 O O . MET A 1 95 ? -4.873 11.553 21.328 1.00 70.62 95 MET A O 1
ATOM 786 N N . GLY A 1 96 ? -2.760 11.870 20.645 1.00 64.25 96 GLY A N 1
ATOM 787 C CA . GLY A 1 96 ? -2.768 13.319 20.817 1.00 64.25 96 GLY A CA 1
ATOM 788 C C . GLY A 1 96 ? -2.720 13.809 22.270 1.00 64.25 96 GLY A C 1
ATOM 789 O O . GLY A 1 96 ? -2.637 13.061 23.257 1.00 64.25 96 GLY A O 1
ATOM 790 N N . SER A 1 97 ? -2.732 15.130 22.392 1.00 67.31 97 SER A N 1
ATOM 791 C CA . SER A 1 97 ? -2.501 15.873 23.628 1.00 67.31 97 SER A CA 1
ATOM 792 C C . SER A 1 97 ? -3.785 16.144 24.416 1.00 67.31 97 SER A C 1
ATOM 794 O O . SER A 1 97 ? -3.799 15.967 25.637 1.00 67.31 97 SER A O 1
ATOM 796 N N . THR A 1 98 ? -4.873 16.531 23.742 1.00 65.25 98 THR A N 1
ATOM 797 C CA . THR A 1 98 ? -6.115 16.953 24.407 1.00 65.25 98 THR A CA 1
ATOM 798 C C . THR A 1 98 ? -7.060 15.787 24.698 1.00 65.25 98 THR A C 1
ATOM 800 O O . THR A 1 98 ? -7.002 14.718 24.090 1.00 65.25 98 THR A O 1
ATOM 803 N N . SER A 1 99 ? -7.996 15.989 25.635 1.00 61.94 99 SER A N 1
ATOM 804 C CA . SER A 1 99 ? -9.028 14.980 25.930 1.00 61.94 99 SER A CA 1
ATOM 805 C C . SER A 1 99 ? -10.027 14.770 24.784 1.00 61.94 99 SER A C 1
ATOM 807 O O . SER A 1 99 ? -10.799 13.813 24.823 1.00 61.94 99 SER A O 1
ATOM 809 N N . GLU A 1 100 ? -10.042 15.667 23.797 1.00 59.75 100 GLU A N 1
ATOM 810 C CA . GLU A 1 100 ? -10.914 15.607 22.625 1.00 59.75 100 GLU A CA 1
ATOM 811 C C . GLU A 1 100 ? -10.192 14.938 21.455 1.00 59.75 100 GLU A C 1
ATOM 813 O O . GLU A 1 100 ? -10.768 14.016 20.889 1.00 59.75 100 GLU A O 1
ATOM 818 N N . GLU A 1 101 ? -8.905 15.227 21.208 1.00 60.84 101 GLU A N 1
ATOM 819 C CA . GLU A 1 101 ? -8.038 14.394 20.348 1.00 60.84 101 GLU A CA 1
ATOM 820 C C . GLU A 1 101 ? -8.086 12.917 20.772 1.00 60.84 101 GLU A C 1
ATOM 822 O O . GLU A 1 101 ? -8.346 12.040 19.953 1.00 60.84 101 GLU A O 1
ATOM 827 N N . ARG A 1 102 ? -7.966 12.636 22.076 1.00 60.53 102 ARG A N 1
ATOM 828 C CA . ARG A 1 102 ? -8.017 11.268 22.631 1.00 60.53 102 ARG A CA 1
ATOM 829 C C . ARG A 1 102 ? -9.379 10.579 22.500 1.00 60.53 102 ARG A C 1
ATOM 831 O O . ARG A 1 102 ? -9.449 9.355 22.588 1.00 60.53 102 ARG A O 1
ATOM 838 N N . ARG A 1 103 ? -10.461 11.343 22.308 1.00 53.88 103 ARG A N 1
ATOM 839 C CA . ARG A 1 103 ? -11.818 10.826 22.035 1.00 53.88 103 ARG A CA 1
ATOM 840 C C . ARG A 1 103 ? -12.125 10.746 20.537 1.00 53.88 103 ARG A C 1
ATOM 842 O O . ARG A 1 103 ? -12.904 9.886 20.139 1.00 53.88 103 ARG A O 1
ATOM 849 N N . ALA A 1 104 ? -11.501 11.607 19.737 1.00 48.47 104 ALA A N 1
ATOM 850 C CA . ALA A 1 104 ? -11.545 11.617 18.280 1.00 48.47 104 ALA A CA 1
ATOM 851 C C . ALA A 1 104 ? -10.537 10.645 17.643 1.00 48.47 104 ALA A C 1
ATOM 853 O O . ALA A 1 104 ? -10.632 10.396 16.443 1.00 48.47 104 ALA A O 1
ATOM 854 N N . TYR A 1 105 ? -9.606 10.077 18.425 1.00 55.62 105 TYR A N 1
ATOM 855 C CA . TYR A 1 105 ? -8.733 8.982 18.009 1.00 55.62 105 TYR A CA 1
ATOM 856 C C . TYR A 1 105 ? -9.592 7.854 17.417 1.00 55.62 105 TYR A C 1
ATOM 858 O O . TYR A 1 105 ? -10.346 7.200 18.148 1.00 55.62 105 TYR A O 1
ATOM 866 N N . PRO A 1 106 ? -9.527 7.610 16.099 1.00 53.81 106 PRO A N 1
ATOM 867 C CA . PRO A 1 106 ? -10.515 6.782 15.431 1.00 53.81 106 PRO A CA 1
ATOM 868 C C . PRO A 1 106 ? -10.105 5.313 15.562 1.00 53.81 106 PRO A C 1
ATOM 870 O O . PRO A 1 106 ? -9.508 4.741 14.645 1.00 53.81 106 PRO A O 1
ATOM 873 N N . PHE A 1 107 ? -10.402 4.707 16.724 1.00 56.19 107 PHE A N 1
ATOM 874 C CA . PHE A 1 107 ? -10.107 3.298 17.026 1.00 56.19 107 PHE A CA 1
ATOM 875 C C . PHE A 1 107 ? -10.643 2.410 15.891 1.00 56.19 107 PHE A C 1
ATOM 877 O O . PHE A 1 107 ? -11.847 2.184 15.771 1.00 56.19 107 PHE A O 1
ATOM 884 N N . GLY A 1 108 ? -9.745 1.938 15.027 1.00 56.22 108 GLY A N 1
ATOM 885 C CA . GLY A 1 108 ? -10.116 1.452 13.700 1.00 56.22 108 GLY A CA 1
ATOM 886 C C . GLY A 1 108 ? -9.042 1.698 12.641 1.00 56.22 108 GLY A C 1
ATOM 887 O O . GLY A 1 108 ? -8.813 0.843 11.785 1.00 56.22 108 GLY A O 1
ATOM 888 N N . GLN A 1 109 ? -8.358 2.840 12.702 1.00 71.81 109 GLN A N 1
ATOM 889 C CA . GLN A 1 109 ? -7.342 3.216 11.718 1.00 71.81 109 GLN A CA 1
ATOM 890 C C . GLN A 1 109 ? -5.955 2.699 12.122 1.00 71.81 109 GLN A C 1
ATOM 892 O O . GLN A 1 109 ? -5.169 3.411 12.744 1.00 71.81 109 GLN A O 1
ATOM 897 N N . VAL A 1 110 ? -5.618 1.468 11.713 1.00 78.50 110 VAL A N 1
ATOM 898 C CA . VAL A 1 110 ? -4.274 0.884 11.936 1.00 78.50 110 VAL A CA 1
ATOM 899 C C . VAL A 1 110 ? -3.184 1.797 11.368 1.00 78.50 110 VAL A C 1
ATOM 901 O O . VAL A 1 110 ? -2.094 1.911 11.925 1.00 78.50 110 VAL A O 1
ATOM 904 N N . TRP A 1 111 ? -3.489 2.475 10.260 1.00 76.56 111 TRP A N 1
ATOM 905 C CA . TRP A 1 111 ? -2.577 3.398 9.604 1.00 76.56 111 TRP A CA 1
ATOM 906 C C . TRP A 1 111 ? -2.124 4.568 10.480 1.00 76.56 111 TRP A C 1
ATOM 908 O O . TRP A 1 111 ? -0.966 4.956 10.372 1.00 76.56 111 TRP A O 1
ATOM 918 N N . ILE A 1 112 ? -2.963 5.075 11.389 1.00 77.12 112 ILE A N 1
ATOM 919 C CA . ILE A 1 112 ? -2.563 6.154 12.303 1.00 77.12 112 ILE A CA 1
ATOM 920 C C . ILE A 1 112 ? -1.384 5.716 13.185 1.00 77.12 112 ILE A C 1
ATOM 922 O O . ILE A 1 112 ? -0.435 6.475 13.322 1.00 77.12 112 ILE A O 1
ATOM 926 N N . VAL A 1 113 ? -1.372 4.467 13.664 1.00 80.62 113 VAL A N 1
ATOM 927 C CA . VAL A 1 113 ? -0.248 3.886 14.428 1.00 80.62 113 VAL A CA 1
ATOM 928 C C . VAL A 1 113 ? 0.959 3.584 13.530 1.00 80.62 113 VAL A C 1
ATOM 930 O O . VAL A 1 113 ? 2.110 3.689 13.952 1.00 80.62 113 VAL A O 1
ATOM 933 N N . LEU A 1 114 ? 0.717 3.207 12.270 1.00 83.44 114 LEU A N 1
ATOM 934 C CA . LEU A 1 114 ? 1.783 2.906 11.313 1.00 83.44 114 LEU A CA 1
ATOM 935 C C . LEU A 1 114 ? 2.468 4.167 10.765 1.00 83.44 114 LEU A C 1
ATOM 937 O O . LEU A 1 114 ? 3.654 4.096 10.465 1.00 83.44 114 LEU A O 1
ATOM 941 N N . LYS A 1 115 ? 1.776 5.305 10.630 1.00 80.00 115 LYS A N 1
ATOM 942 C CA . LYS A 1 115 ? 2.324 6.546 10.054 1.00 80.00 115 LYS A CA 1
ATOM 943 C C . LYS A 1 115 ? 3.560 7.075 10.810 1.00 80.00 115 LYS A C 1
ATOM 945 O O . LYS A 1 115 ? 4.571 7.275 10.131 1.00 80.00 115 LYS A O 1
ATOM 950 N N . PRO A 1 116 ? 3.566 7.250 12.151 1.00 79.62 116 PRO A N 1
ATOM 951 C CA . PRO A 1 116 ? 4.755 7.703 12.873 1.00 79.62 116 PRO A CA 1
ATOM 952 C C . PRO A 1 116 ? 5.860 6.636 12.872 1.00 79.62 116 PRO A C 1
ATOM 954 O O . PRO A 1 116 ? 7.005 6.966 12.574 1.00 79.62 116 PRO A O 1
ATOM 957 N N . MET A 1 117 ? 5.523 5.349 13.041 1.00 85.88 117 MET A N 1
ATOM 958 C CA . MET A 1 117 ? 6.492 4.246 12.937 1.00 85.88 117 MET A CA 1
ATOM 959 C C . MET A 1 117 ? 7.188 4.214 11.561 1.00 85.88 117 MET A C 1
ATOM 961 O O . MET A 1 117 ? 8.406 4.076 11.478 1.00 85.88 117 MET A O 1
ATOM 965 N N . ILE A 1 118 ? 6.437 4.373 10.468 1.00 84.50 118 ILE A N 1
ATOM 966 C CA . ILE A 1 118 ? 6.987 4.451 9.107 1.00 84.50 118 ILE A CA 1
ATOM 967 C C . ILE A 1 118 ? 7.841 5.715 8.942 1.00 84.50 118 ILE A C 1
ATOM 969 O O . ILE A 1 118 ? 8.927 5.628 8.376 1.00 84.50 118 ILE A O 1
ATOM 973 N N . SER A 1 119 ? 7.391 6.864 9.455 1.00 80.12 119 SER A N 1
ATOM 974 C CA . SER A 1 119 ? 8.144 8.125 9.401 1.00 80.12 119 SER A CA 1
ATOM 975 C C . SER A 1 119 ? 9.489 8.035 10.129 1.00 80.12 119 SER A C 1
ATOM 977 O O . SER A 1 119 ? 10.506 8.485 9.606 1.00 80.12 119 SER A O 1
ATOM 979 N N . HIS A 1 120 ? 9.518 7.367 11.285 1.00 84.12 120 HIS A N 1
ATOM 980 C CA . HIS A 1 120 ? 10.732 7.119 12.059 1.00 84.12 120 HIS A CA 1
ATOM 981 C C . HIS A 1 120 ? 11.760 6.279 11.283 1.00 84.12 120 HIS A C 1
ATOM 983 O O . HIS A 1 120 ? 12.927 6.654 11.206 1.00 84.12 120 HIS A O 1
ATOM 989 N N . TYR A 1 121 ? 11.337 5.171 10.664 1.00 83.44 121 TYR A N 1
ATOM 990 C CA . TYR A 1 121 ? 12.260 4.254 9.978 1.00 83.44 121 TYR A CA 1
ATOM 991 C C . TYR A 1 121 ? 12.585 4.613 8.524 1.00 83.44 121 TYR A C 1
ATOM 993 O O . TYR A 1 121 ? 13.561 4.095 7.980 1.00 83.44 121 TYR A O 1
ATOM 1001 N N . ARG A 1 122 ? 11.792 5.474 7.877 1.00 79.38 122 ARG A N 1
ATOM 1002 C CA . ARG A 1 122 ? 12.003 5.876 6.473 1.00 79.38 122 ARG A CA 1
ATOM 1003 C C . ARG A 1 122 ? 12.467 7.310 6.278 1.00 79.38 122 ARG A C 1
ATOM 1005 O O . ARG A 1 122 ? 12.761 7.669 5.140 1.00 79.38 122 ARG A O 1
ATOM 1012 N N . GLY A 1 123 ? 12.515 8.092 7.352 1.00 74.44 123 GLY A N 1
ATOM 1013 C CA . GLY A 1 123 ? 12.859 9.503 7.309 1.00 74.44 123 GLY A CA 1
ATOM 1014 C C . GLY A 1 123 ? 11.739 10.390 6.760 1.00 74.44 123 GLY A C 1
ATOM 1015 O O . GLY A 1 123 ? 10.786 9.946 6.111 1.00 74.44 123 GLY A O 1
ATOM 1016 N N . SER A 1 124 ? 11.869 11.679 7.048 1.00 72.88 124 SER A N 1
ATOM 1017 C CA . S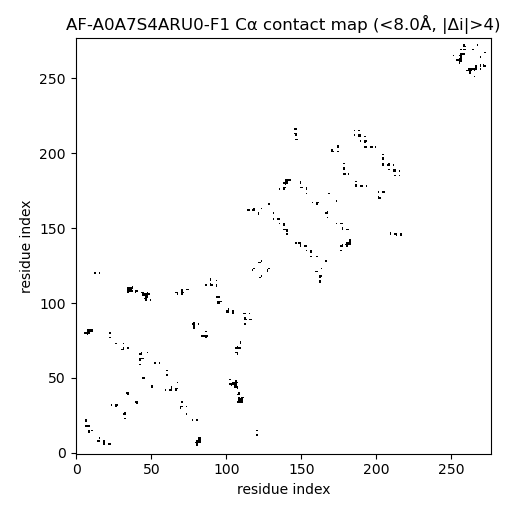ER A 1 124 ? 10.995 12.756 6.571 1.00 72.88 124 SER A CA 1
ATOM 1018 C C . SER A 1 124 ? 11.793 14.002 6.151 1.00 72.88 124 SER A C 1
ATOM 1020 O O . SER A 1 124 ? 11.242 15.095 6.032 1.00 72.88 124 SER A O 1
ATOM 1022 N N . SER A 1 125 ? 13.104 13.848 5.940 1.00 78.31 125 SER A N 1
ATOM 1023 C CA . SER A 1 125 ? 14.054 14.939 5.717 1.00 78.31 125 SER A CA 1
ATOM 1024 C C . SER A 1 125 ? 14.068 15.453 4.271 1.00 78.31 125 SER A C 1
ATOM 1026 O O . SER A 1 125 ? 13.585 14.799 3.347 1.00 78.31 125 SER A O 1
ATOM 1028 N N . MET A 1 126 ? 14.733 16.592 4.041 1.00 74.62 126 MET A N 1
ATOM 1029 C CA . MET A 1 126 ? 15.023 17.089 2.684 1.00 74.62 126 MET A CA 1
ATOM 1030 C C . MET A 1 126 ? 15.806 16.082 1.821 1.00 74.62 126 MET A C 1
ATOM 1032 O O . MET A 1 126 ? 15.653 16.078 0.601 1.00 74.62 126 MET A O 1
ATOM 1036 N N . LEU A 1 127 ? 16.622 15.209 2.426 1.00 80.00 127 LEU A N 1
ATOM 1037 C CA . LEU A 1 127 ? 17.315 14.146 1.692 1.00 80.00 127 LEU A CA 1
ATOM 1038 C C . LEU A 1 127 ? 16.331 13.068 1.221 1.00 80.00 127 LEU A C 1
ATOM 1040 O O . LEU A 1 127 ? 16.464 12.573 0.104 1.00 80.00 127 LEU A O 1
ATOM 1044 N N . ASP A 1 128 ? 15.308 12.763 2.022 1.00 76.44 1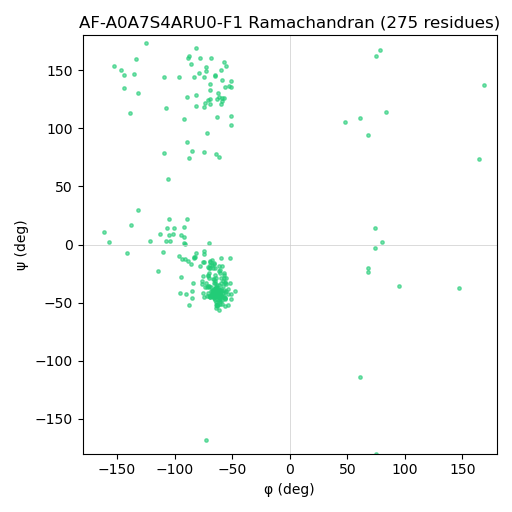28 ASP A N 1
ATOM 1045 C CA . ASP A 1 128 ? 14.260 11.800 1.671 1.00 76.44 128 ASP A CA 1
ATOM 1046 C C . ASP A 1 128 ? 13.348 12.338 0.559 1.00 76.44 128 ASP A C 1
ATOM 1048 O O . ASP A 1 128 ? 12.975 11.576 -0.334 1.00 76.44 128 ASP A O 1
ATOM 1052 N N . ILE A 1 129 ? 13.077 13.653 0.552 1.00 78.56 129 ILE A N 1
ATOM 1053 C CA . ILE A 1 129 ? 12.377 14.364 -0.536 1.00 78.56 129 ILE A CA 1
ATOM 1054 C C . ILE A 1 129 ? 13.188 14.287 -1.840 1.00 78.56 129 ILE A C 1
ATOM 1056 O O . ILE A 1 129 ? 12.680 13.821 -2.859 1.00 78.56 129 ILE A O 1
ATOM 1060 N N . ASN A 1 130 ? 14.475 14.646 -1.809 1.00 81.00 130 ASN A N 1
ATOM 1061 C CA . ASN A 1 130 ? 15.347 14.523 -2.985 1.00 81.00 130 ASN A CA 1
ATOM 1062 C C . ASN A 1 130 ? 15.415 13.065 -3.484 1.00 81.00 130 ASN A C 1
ATOM 1064 O O . ASN A 1 130 ? 15.371 12.793 -4.686 1.00 81.00 130 ASN A O 1
ATOM 1068 N N . GLN A 1 131 ? 15.469 12.103 -2.558 1.00 83.44 131 GLN A N 1
ATOM 1069 C CA . GLN A 1 131 ? 15.490 10.679 -2.878 1.00 83.44 131 GLN A CA 1
ATOM 1070 C C . GLN A 1 131 ? 14.140 10.170 -3.423 1.00 83.44 131 GLN A C 1
ATOM 1072 O O . GLN A 1 131 ? 14.141 9.223 -4.213 1.00 83.44 131 GLN A O 1
ATOM 1077 N N . PHE A 1 132 ? 13.008 10.787 -3.069 1.00 85.12 132 PHE A N 1
ATOM 1078 C CA . PHE A 1 132 ? 11.685 10.504 -3.640 1.00 85.12 132 PHE A CA 1
ATOM 1079 C C . PHE A 1 132 ? 11.608 10.886 -5.119 1.00 85.12 132 PHE A C 1
ATOM 1081 O O . PHE A 1 132 ? 11.181 10.060 -5.929 1.00 85.12 132 PHE A O 1
ATOM 1088 N N . ASP A 1 133 ? 12.089 12.071 -5.498 1.00 84.94 133 ASP A N 1
ATOM 1089 C CA . ASP A 1 133 ? 12.084 12.500 -6.902 1.00 84.94 133 ASP A CA 1
ATOM 1090 C C . ASP A 1 133 ? 13.094 11.718 -7.759 1.00 84.94 133 ASP A C 1
ATOM 1092 O O . ASP A 1 133 ? 12.773 11.324 -8.885 1.00 84.94 133 ASP A O 1
ATOM 1096 N N . ILE A 1 134 ? 14.258 11.354 -7.203 1.00 86.75 134 ILE A N 1
ATOM 1097 C CA . ILE A 1 134 ? 15.169 10.377 -7.831 1.00 86.75 134 ILE A CA 1
ATOM 1098 C C . ILE A 1 134 ? 14.449 9.034 -8.041 1.00 86.75 134 ILE A C 1
ATOM 1100 O O . ILE A 1 134 ? 14.471 8.480 -9.141 1.00 86.75 134 ILE A O 1
ATOM 1104 N N . ASN A 1 135 ? 13.756 8.521 -7.018 1.00 88.00 135 ASN A N 1
ATOM 1105 C CA . ASN A 1 135 ? 13.031 7.251 -7.104 1.00 88.00 135 ASN A CA 1
ATOM 1106 C C . ASN A 1 135 ? 11.877 7.302 -8.124 1.00 88.00 135 ASN A C 1
ATOM 1108 O O . ASN A 1 135 ? 11.678 6.330 -8.853 1.00 88.00 135 ASN A O 1
ATOM 1112 N N . LYS A 1 136 ? 11.169 8.434 -8.253 1.00 89.25 136 LYS A N 1
ATOM 1113 C CA . LYS A 1 136 ? 10.198 8.685 -9.336 1.00 89.25 136 LYS A CA 1
ATOM 1114 C C . LYS A 1 136 ? 10.860 8.643 -10.716 1.00 89.25 136 LYS A C 1
ATOM 1116 O O . LYS A 1 136 ? 10.359 7.960 -11.606 1.00 89.25 136 LYS A O 1
ATOM 1121 N N . ALA A 1 137 ? 12.003 9.308 -10.895 1.00 86.31 137 ALA A N 1
ATOM 1122 C CA . ALA A 1 137 ? 12.749 9.321 -12.160 1.00 86.31 137 ALA A CA 1
ATOM 1123 C C . ALA A 1 137 ? 13.333 7.944 -12.557 1.00 86.31 137 ALA A C 1
ATOM 1125 O O . ALA A 1 137 ? 13.693 7.733 -13.725 1.00 86.31 137 ALA A O 1
ATOM 1126 N N . MET A 1 138 ? 13.402 7.005 -11.604 1.00 88.00 138 MET A N 1
ATOM 1127 C CA . MET A 1 138 ? 13.762 5.595 -11.799 1.00 88.00 138 MET A CA 1
ATOM 1128 C C . MET A 1 138 ? 12.560 4.667 -12.072 1.00 88.00 138 MET A C 1
ATOM 1130 O O . MET A 1 138 ? 12.763 3.472 -12.303 1.00 88.00 138 MET A O 1
ATOM 1134 N N . ILE A 1 139 ? 11.319 5.176 -12.124 1.00 92.06 139 ILE A N 1
ATOM 1135 C CA . ILE A 1 139 ? 10.151 4.425 -12.625 1.00 92.06 139 ILE A CA 1
ATOM 1136 C C . ILE A 1 139 ? 10.250 4.348 -14.153 1.00 92.06 139 ILE A C 1
ATOM 1138 O O . ILE A 1 139 ? 9.649 5.122 -14.892 1.00 92.06 139 ILE A O 1
ATOM 1142 N N . LYS A 1 140 ? 11.081 3.417 -14.620 1.00 91.94 140 LYS A N 1
ATOM 1143 C CA . LYS A 1 140 ? 11.322 3.100 -16.032 1.00 91.94 140 LYS A CA 1
ATOM 1144 C C . LYS A 1 140 ? 11.274 1.589 -16.235 1.00 91.94 140 LYS A C 1
ATOM 1146 O O . LYS A 1 140 ? 11.413 0.833 -15.270 1.00 91.94 140 LYS A O 1
ATOM 1151 N N . ME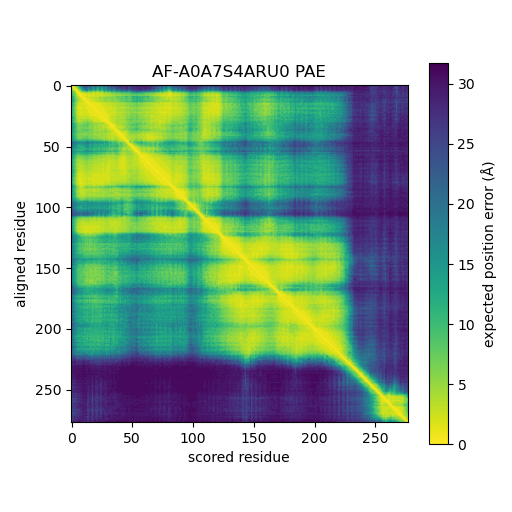T A 1 141 ? 11.061 1.146 -17.469 1.00 90.38 141 MET A N 1
ATOM 1152 C CA . MET A 1 141 ? 11.029 -0.272 -17.841 1.00 90.38 141 MET A CA 1
ATOM 1153 C C . MET A 1 141 ? 12.262 -0.657 -18.665 1.00 90.38 141 MET A C 1
ATOM 1155 O O . MET A 1 141 ? 12.753 0.146 -19.458 1.00 90.38 141 MET A O 1
ATOM 1159 N N . LEU A 1 142 ? 12.779 -1.874 -18.476 1.00 86.94 142 LEU A N 1
ATOM 1160 C CA . LEU A 1 142 ? 13.939 -2.369 -19.227 1.00 86.94 142 LEU A CA 1
ATOM 1161 C C . LEU A 1 142 ? 13.522 -2.994 -20.583 1.00 86.94 142 LEU A C 1
ATOM 1163 O O . LEU A 1 142 ? 12.395 -3.474 -20.709 1.00 86.94 142 LEU A O 1
ATOM 1167 N N . PRO A 1 143 ? 14.411 -3.045 -21.603 1.00 76.81 143 PRO A N 1
ATOM 1168 C CA . PRO A 1 143 ? 14.045 -3.389 -22.990 1.00 76.81 143 PRO A CA 1
ATOM 1169 C C . PRO A 1 143 ? 13.386 -4.756 -23.248 1.00 76.81 143 PRO A C 1
ATOM 1171 O O . PRO A 1 143 ? 12.785 -4.933 -24.300 1.00 76.81 143 PRO A O 1
ATOM 1174 N N . ASN A 1 144 ? 13.497 -5.717 -22.326 1.00 77.44 144 ASN A N 1
ATOM 1175 C CA . ASN A 1 144 ? 12.907 -7.063 -22.440 1.00 77.44 144 ASN A CA 1
ATOM 1176 C C . ASN A 1 144 ? 12.152 -7.472 -21.160 1.00 77.44 144 ASN A C 1
ATOM 1178 O O . ASN A 1 144 ? 12.129 -8.640 -20.778 1.00 77.44 144 ASN A O 1
ATOM 1182 N N . GLU A 1 145 ? 11.598 -6.497 -20.444 1.00 82.12 145 GLU A N 1
ATOM 1183 C CA . GLU A 1 145 ? 10.934 -6.708 -19.160 1.00 82.12 145 GLU A CA 1
ATOM 1184 C C . GLU A 1 145 ? 9.412 -6.838 -19.321 1.00 82.12 145 GLU A C 1
ATOM 1186 O O . GLU A 1 145 ? 8.815 -6.172 -20.166 1.00 82.12 145 GLU A O 1
ATOM 1191 N N . ASN A 1 146 ? 8.775 -7.692 -18.512 1.00 83.81 146 ASN A N 1
ATOM 1192 C CA . ASN A 1 146 ? 7.314 -7.779 -18.472 1.00 83.81 146 ASN A CA 1
ATOM 1193 C C . ASN A 1 146 ? 6.726 -6.496 -17.831 1.00 83.81 146 ASN A C 1
ATOM 1195 O O . ASN A 1 146 ? 7.263 -6.021 -16.821 1.00 83.81 146 ASN A O 1
ATOM 1199 N N . PRO A 1 147 ? 5.624 -5.943 -18.374 1.00 83.75 147 PRO A N 1
ATOM 1200 C CA . PRO A 1 147 ? 5.077 -4.655 -17.949 1.00 83.75 147 PRO A CA 1
ATOM 1201 C C . PRO A 1 147 ? 4.645 -4.559 -16.479 1.00 83.75 147 PRO A C 1
ATOM 1203 O O . PRO A 1 147 ? 4.655 -3.453 -15.933 1.00 83.75 147 PRO A O 1
ATOM 1206 N N . ASP A 1 148 ? 4.358 -5.664 -15.779 1.00 84.25 148 ASP A N 1
ATOM 1207 C CA . ASP A 1 148 ? 4.102 -5.620 -14.330 1.00 84.25 148 ASP A CA 1
ATOM 1208 C C . ASP A 1 148 ? 5.259 -4.977 -13.557 1.00 84.25 148 ASP A C 1
ATOM 1210 O O . ASP A 1 148 ? 5.035 -4.364 -12.514 1.00 84.25 148 ASP A O 1
ATOM 1214 N N . ALA A 1 149 ? 6.497 -5.071 -14.051 1.00 86.50 149 ALA A N 1
ATOM 1215 C CA . ALA A 1 149 ? 7.665 -4.521 -13.374 1.00 86.50 149 ALA A CA 1
ATOM 1216 C C . ALA A 1 149 ? 7.606 -2.994 -13.199 1.00 86.50 149 ALA A C 1
ATOM 1218 O O . ALA A 1 149 ? 7.941 -2.505 -12.117 1.00 86.50 149 ALA A O 1
ATOM 1219 N N . ILE A 1 150 ? 7.147 -2.228 -14.200 1.00 90.06 150 ILE A N 1
ATOM 1220 C CA . ILE A 1 150 ? 7.053 -0.763 -14.066 1.00 90.06 150 ILE A CA 1
ATOM 1221 C C . ILE A 1 150 ? 5.911 -0.352 -13.125 1.00 90.06 150 ILE A C 1
ATOM 1223 O O . ILE A 1 150 ? 6.101 0.544 -12.298 1.00 90.06 150 ILE A O 1
ATOM 1227 N N . PHE A 1 151 ? 4.781 -1.070 -13.136 1.00 87.19 151 PHE A N 1
ATOM 1228 C CA . PHE A 1 151 ? 3.730 -0.887 -12.128 1.00 87.19 151 PHE A CA 1
ATOM 1229 C C . PHE A 1 151 ? 4.230 -1.246 -10.720 1.00 87.19 151 PHE A C 1
ATOM 1231 O O . PHE A 1 151 ? 3.995 -0.493 -9.778 1.00 87.19 151 PHE A O 1
ATOM 1238 N N . ASN A 1 152 ? 4.975 -2.343 -10.565 1.00 84.38 152 ASN A N 1
ATOM 1239 C CA . ASN A 1 152 ? 5.554 -2.758 -9.286 1.00 84.38 152 ASN A CA 1
ATOM 1240 C C . ASN A 1 152 ? 6.590 -1.747 -8.763 1.00 84.38 152 ASN A C 1
ATOM 1242 O O . ASN A 1 152 ? 6.585 -1.456 -7.567 1.00 84.38 152 ASN A O 1
ATOM 1246 N N . ARG A 1 153 ? 7.412 -1.135 -9.634 1.00 87.56 153 ARG A N 1
ATOM 1247 C CA . ARG A 1 153 ? 8.279 0.008 -9.268 1.00 87.56 153 ARG A CA 1
ATOM 1248 C C . ARG A 1 153 ? 7.456 1.195 -8.772 1.00 87.56 153 ARG A C 1
ATOM 1250 O O . ARG A 1 153 ? 7.714 1.692 -7.680 1.00 87.56 153 ARG A O 1
ATOM 1257 N N . MET A 1 154 ? 6.443 1.614 -9.533 1.00 89.06 154 MET A N 1
ATOM 1258 C CA . MET A 1 154 ? 5.546 2.715 -9.163 1.00 89.06 154 MET A CA 1
ATOM 1259 C C . MET A 1 154 ? 4.878 2.470 -7.799 1.00 89.06 154 MET A C 1
ATOM 1261 O O . MET A 1 154 ? 4.904 3.346 -6.931 1.00 89.06 154 MET A O 1
ATOM 1265 N N . TYR A 1 155 ? 4.345 1.266 -7.567 1.00 83.69 155 TYR A N 1
ATOM 1266 C CA . TYR A 1 155 ? 3.779 0.884 -6.274 1.00 83.69 155 TYR A CA 1
ATOM 1267 C C . TYR A 1 155 ? 4.821 0.868 -5.154 1.00 83.69 155 TYR A C 1
ATOM 1269 O O . TYR A 1 155 ? 4.514 1.349 -4.067 1.00 83.69 155 TYR A O 1
ATOM 1277 N N . ALA A 1 156 ? 6.037 0.366 -5.389 1.00 82.06 156 ALA A N 1
ATOM 1278 C CA . ALA A 1 156 ? 7.098 0.340 -4.381 1.00 82.06 156 ALA A CA 1
ATOM 1279 C C . ALA A 1 156 ? 7.527 1.753 -3.953 1.00 82.06 156 ALA A C 1
ATOM 1281 O O . ALA A 1 156 ? 7.624 2.019 -2.755 1.00 82.06 156 ALA A O 1
ATOM 1282 N N . VAL A 1 157 ? 7.705 2.682 -4.903 1.00 85.50 157 VAL A N 1
ATOM 1283 C CA . VAL A 1 157 ? 8.010 4.091 -4.594 1.00 85.50 157 VAL A CA 1
ATOM 1284 C C . VAL A 1 157 ? 6.854 4.723 -3.818 1.00 85.50 157 VAL A C 1
ATOM 1286 O O . VAL A 1 157 ? 7.067 5.235 -2.720 1.00 85.50 157 VAL A O 1
ATOM 1289 N N . ARG A 1 158 ? 5.613 4.615 -4.310 1.00 82.62 158 ARG A N 1
ATOM 1290 C CA . ARG A 1 158 ? 4.441 5.167 -3.611 1.00 82.62 158 ARG A CA 1
ATOM 1291 C C . ARG A 1 158 ? 4.274 4.590 -2.200 1.00 82.62 158 ARG A C 1
ATOM 1293 O O . ARG A 1 158 ? 4.013 5.340 -1.269 1.00 82.62 158 ARG A O 1
ATOM 1300 N N . GLN A 1 159 ? 4.481 3.282 -2.020 1.00 78.06 159 GLN A N 1
ATOM 1301 C CA . GLN A 1 159 ? 4.415 2.606 -0.718 1.00 78.06 159 GLN A CA 1
ATOM 1302 C C . GLN A 1 159 ? 5.570 2.969 0.221 1.00 78.06 159 GLN A C 1
ATOM 1304 O O . GLN A 1 159 ? 5.358 2.916 1.433 1.00 78.06 159 GLN A O 1
ATOM 1309 N N . ARG A 1 160 ? 6.761 3.321 -0.289 1.00 78.81 160 ARG A N 1
ATOM 1310 C CA . ARG A 1 160 ? 7.895 3.796 0.525 1.00 78.81 160 ARG A CA 1
ATOM 1311 C C . ARG A 1 160 ? 7.596 5.160 1.144 1.00 78.81 160 ARG A C 1
ATOM 1313 O O . ARG A 1 160 ? 7.807 5.333 2.336 1.00 78.81 160 ARG A O 1
ATOM 1320 N N . TYR A 1 161 ? 7.039 6.080 0.363 1.00 80.12 161 TYR A N 1
ATOM 1321 C CA . TYR A 1 161 ? 6.813 7.474 0.765 1.00 80.12 161 TYR A CA 1
ATOM 1322 C C . TYR A 1 161 ? 5.368 7.778 1.200 1.00 80.12 161 TYR A C 1
ATOM 1324 O O . TYR A 1 161 ? 4.971 8.936 1.296 1.00 80.12 161 TYR A O 1
ATOM 1332 N N . ALA A 1 162 ? 4.558 6.747 1.455 1.00 75.94 162 ALA A N 1
ATOM 1333 C CA . ALA A 1 162 ? 3.134 6.880 1.782 1.00 75.94 162 ALA A CA 1
ATOM 1334 C C . ALA A 1 162 ? 2.851 7.678 3.073 1.00 75.94 162 ALA A C 1
ATOM 1336 O O . ALA A 1 162 ? 1.762 8.215 3.224 1.00 75.94 162 ALA A O 1
ATOM 1337 N N . HIS A 1 163 ? 3.815 7.776 3.995 1.00 74.62 163 HIS A N 1
ATOM 1338 C CA . HIS A 1 163 ? 3.709 8.589 5.212 1.00 74.62 163 HIS A CA 1
ATOM 1339 C C . HIS A 1 163 ? 3.863 10.095 4.951 1.00 74.62 163 HIS A C 1
ATOM 1341 O O . HIS A 1 163 ? 3.304 10.895 5.700 1.00 74.62 163 HIS A O 1
ATOM 1347 N N . GLN A 1 164 ? 4.576 10.487 3.890 1.00 77.75 164 GLN A N 1
ATOM 1348 C CA . GLN A 1 164 ? 4.720 11.878 3.452 1.00 77.75 164 GLN A CA 1
ATOM 1349 C C . GLN A 1 164 ? 3.568 12.246 2.508 1.00 77.75 164 GLN A C 1
ATOM 1351 O O . GLN A 1 164 ? 3.741 12.331 1.291 1.00 77.75 164 GLN A O 1
ATOM 1356 N N . THR A 1 165 ? 2.382 12.447 3.089 1.00 69.94 165 THR A N 1
ATOM 1357 C CA . THR A 1 165 ? 1.138 12.836 2.395 1.00 69.94 165 THR A CA 1
ATOM 1358 C C . THR A 1 165 ? 1.344 13.998 1.427 1.00 69.94 165 THR A C 1
ATOM 1360 O O . THR A 1 165 ? 0.871 13.963 0.298 1.00 69.94 165 THR A O 1
ATOM 1363 N N . ASP A 1 166 ? 2.141 14.978 1.832 1.00 71.75 166 ASP A N 1
ATOM 1364 C CA . ASP A 1 166 ? 2.295 16.263 1.149 1.00 71.75 166 ASP A CA 1
ATOM 1365 C C . ASP A 1 166 ? 3.144 16.141 -0.135 1.00 71.75 166 ASP A C 1
ATOM 1367 O O . ASP A 1 166 ? 3.120 17.012 -1.002 1.00 71.75 166 ASP A O 1
ATOM 1371 N N . LEU A 1 167 ? 3.863 15.019 -0.288 1.00 71.69 167 LEU A N 1
ATOM 1372 C CA . LEU A 1 167 ? 4.605 14.650 -1.497 1.00 71.69 167 LEU A CA 1
ATOM 1373 C C . LEU A 1 167 ? 3.790 13.751 -2.446 1.00 71.69 167 LEU A C 1
ATOM 1375 O O . LEU A 1 167 ? 4.206 13.517 -3.589 1.00 71.69 167 LEU A O 1
ATOM 1379 N N . GLN A 1 168 ? 2.653 13.206 -1.993 1.00 70.50 168 GLN A N 1
ATOM 1380 C CA . GLN A 1 168 ? 1.849 12.262 -2.769 1.00 70.50 168 GLN A CA 1
ATOM 1381 C C . GLN A 1 168 ? 1.137 12.972 -3.919 1.00 70.50 168 GLN A C 1
ATOM 1383 O O . GLN A 1 168 ? 0.048 13.526 -3.793 1.00 70.50 168 GLN A O 1
ATOM 1388 N N . SER A 1 169 ? 1.764 12.912 -5.090 1.00 72.00 169 SER A N 1
ATOM 1389 C CA . SER A 1 169 ? 1.171 13.362 -6.346 1.00 72.00 169 SER A CA 1
ATOM 1390 C C . SER A 1 169 ? -0.113 12.573 -6.652 1.00 72.00 169 SER A C 1
ATOM 1392 O O . SER A 1 169 ? -0.236 11.403 -6.278 1.00 72.00 169 SER A O 1
ATOM 1394 N N . SER A 1 170 ? -1.064 13.199 -7.352 1.00 77.38 170 SER A N 1
ATOM 1395 C CA . SER A 1 170 ? -2.341 12.571 -7.724 1.00 77.38 170 SER A CA 1
ATOM 1396 C C . SER A 1 170 ? -2.140 11.260 -8.496 1.00 77.38 170 SER A C 1
ATOM 1398 O O . SER A 1 170 ? -1.130 11.079 -9.181 1.00 77.38 170 SER A O 1
ATOM 1400 N N . GLU A 1 171 ? -3.103 10.331 -8.442 1.00 73.88 171 GLU A N 1
ATOM 1401 C CA . GLU A 1 171 ? -2.972 9.057 -9.171 1.00 73.88 171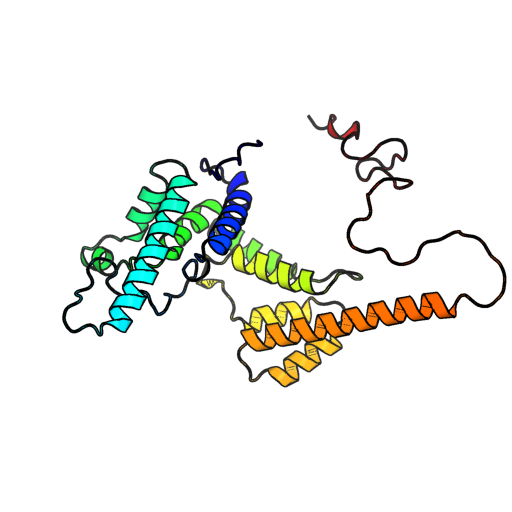 GLU A CA 1
ATOM 1402 C C . GLU A 1 171 ? -2.742 9.257 -10.683 1.00 73.88 171 GLU A C 1
ATOM 1404 O O . GLU A 1 171 ? -1.980 8.500 -11.281 1.00 73.88 171 GLU A O 1
ATOM 1409 N N . SER A 1 172 ? -3.295 10.313 -11.289 1.00 76.56 172 SER A N 1
ATOM 1410 C CA . SER A 1 172 ? -3.033 10.683 -12.689 1.00 76.56 172 SER A CA 1
ATOM 1411 C C . SER A 1 172 ? -1.558 11.022 -12.955 1.00 76.56 172 SER A C 1
ATOM 1413 O O . SER A 1 172 ? -1.032 10.687 -14.014 1.00 76.56 172 SER A O 1
ATOM 1415 N N . SER A 1 173 ? -0.861 11.634 -11.989 1.00 84.31 173 SER A N 1
ATOM 1416 C CA . SER A 1 173 ? 0.587 11.882 -12.068 1.00 84.31 173 SER A CA 1
ATOM 1417 C C . SER A 1 173 ? 1.381 10.571 -12.027 1.00 84.31 173 SER A C 1
ATOM 1419 O O . SER A 1 173 ? 2.277 10.367 -12.847 1.00 84.31 173 SER A O 1
ATOM 1421 N N . TRP A 1 174 ? 1.000 9.637 -11.148 1.00 86.00 174 TRP A N 1
ATOM 1422 C CA . TRP A 1 174 ? 1.603 8.299 -11.090 1.00 86.00 174 TRP A CA 1
ATOM 1423 C C . TRP A 1 174 ? 1.384 7.495 -12.377 1.00 86.00 174 TRP A C 1
ATOM 1425 O O . TRP A 1 174 ? 2.316 6.849 -12.857 1.00 86.00 174 TRP A O 1
ATOM 1435 N N . VAL A 1 175 ? 0.194 7.579 -12.980 1.00 85.25 175 VAL A N 1
ATOM 1436 C CA . VAL A 1 175 ? -0.081 6.986 -14.298 1.00 85.25 175 VAL A CA 1
ATOM 1437 C C . VAL A 1 175 ? 0.796 7.627 -15.381 1.00 85.25 175 VAL A C 1
ATOM 1439 O O . VAL A 1 175 ? 1.419 6.906 -16.159 1.00 85.25 175 VAL A O 1
ATOM 1442 N N . GLY A 1 176 ? 0.934 8.957 -15.390 1.00 86.06 176 GLY A N 1
ATOM 1443 C CA . GLY A 1 176 ? 1.826 9.667 -16.313 1.00 86.06 176 GLY A CA 1
ATOM 1444 C C . GLY A 1 176 ? 3.294 9.225 -16.221 1.00 86.06 176 GLY A C 1
ATOM 1445 O O . GLY A 1 176 ? 3.965 9.116 -17.247 1.00 86.06 176 GLY A O 1
ATOM 1446 N N . LEU A 1 177 ? 3.790 8.895 -15.022 1.00 89.81 177 LEU A N 1
ATOM 1447 C CA . LEU A 1 177 ? 5.135 8.327 -14.843 1.00 89.81 177 LEU A CA 1
ATOM 1448 C C . LEU A 1 177 ? 5.279 6.944 -15.501 1.00 89.81 177 LEU A C 1
ATOM 1450 O O . LEU A 1 177 ? 6.305 6.684 -16.125 1.00 89.81 177 LEU A O 1
ATOM 1454 N N . VAL A 1 178 ? 4.254 6.083 -15.441 1.00 90.88 178 VAL A N 1
ATOM 1455 C CA . VAL A 1 178 ? 4.266 4.776 -16.130 1.00 90.88 178 VAL A CA 1
ATOM 1456 C C . VAL A 1 178 ? 4.235 4.945 -17.654 1.00 90.88 178 VAL A C 1
ATOM 1458 O O . VAL A 1 178 ? 5.024 4.308 -18.352 1.00 90.88 178 VAL A O 1
ATOM 1461 N N . VAL A 1 179 ? 3.383 5.836 -18.176 1.00 88.94 179 VAL A N 1
ATOM 1462 C CA . VAL A 1 179 ? 3.292 6.127 -19.622 1.00 88.94 179 VAL A CA 1
ATOM 1463 C C . VAL A 1 179 ? 4.618 6.680 -20.162 1.00 88.94 179 VAL A C 1
ATOM 1465 O O . VAL A 1 179 ? 5.096 6.238 -21.207 1.00 88.94 179 VAL A O 1
ATOM 1468 N N . ASN A 1 180 ? 5.265 7.592 -19.434 1.00 90.06 180 ASN A N 1
ATOM 1469 C CA . ASN A 1 180 ? 6.548 8.167 -19.846 1.00 90.06 180 ASN A CA 1
ATOM 1470 C C . ASN A 1 180 ? 7.728 7.192 -19.679 1.00 90.06 180 ASN A C 1
ATOM 1472 O O . ASN A 1 180 ? 8.637 7.190 -20.512 1.00 90.06 180 ASN A O 1
ATOM 1476 N N . GLY A 1 181 ? 7.719 6.373 -18.621 1.00 90.31 181 GLY A N 1
ATOM 1477 C CA . GLY A 1 181 ? 8.805 5.456 -18.266 1.00 90.31 181 GLY A CA 1
ATOM 1478 C C . GLY A 1 181 ? 8.806 4.106 -18.992 1.00 90.31 181 GLY A C 1
ATOM 1479 O O . GLY A 1 181 ? 9.795 3.373 -18.897 1.00 90.31 181 GLY A O 1
ATOM 1480 N N . CYS A 1 182 ? 7.732 3.749 -19.700 1.00 91.38 182 CYS A N 1
ATOM 1481 C CA . CYS A 1 182 ? 7.694 2.537 -20.520 1.00 91.38 182 CYS A CA 1
ATOM 1482 C C . CYS A 1 182 ? 8.621 2.635 -21.751 1.00 91.38 182 CYS A C 1
ATOM 1484 O O . CYS A 1 182 ? 9.030 3.723 -22.164 1.00 91.38 182 CYS A O 1
ATOM 1486 N N . THR A 1 183 ? 8.969 1.483 -22.331 1.00 90.88 183 THR A N 1
ATOM 1487 C CA . THR A 1 183 ? 9.776 1.414 -23.559 1.00 90.88 183 THR A CA 1
ATOM 1488 C C . THR A 1 183 ? 8.929 1.728 -24.792 1.00 90.88 183 THR A C 1
ATOM 1490 O O . THR A 1 183 ? 7.703 1.593 -24.777 1.00 90.88 183 THR A O 1
ATOM 1493 N N . ASP A 1 184 ? 9.575 2.101 -25.898 1.00 87.81 184 ASP A N 1
ATOM 1494 C CA . ASP A 1 184 ? 8.882 2.514 -27.127 1.00 87.81 184 ASP A CA 1
ATOM 1495 C C . ASP A 1 184 ? 7.995 1.421 -27.754 1.00 87.81 184 ASP A C 1
ATOM 1497 O O . ASP A 1 184 ? 7.065 1.740 -28.485 1.00 87.81 184 ASP A O 1
ATOM 1501 N N . ALA A 1 185 ? 8.200 0.145 -27.402 1.00 85.19 185 ALA A N 1
ATOM 1502 C CA . ALA A 1 185 ? 7.324 -0.967 -27.791 1.00 85.19 185 ALA A CA 1
ATOM 1503 C C . ALA A 1 185 ? 5.945 -0.965 -27.088 1.00 85.19 185 ALA A C 1
ATOM 1505 O O . ALA A 1 185 ? 5.011 -1.600 -27.570 1.00 85.19 185 ALA A O 1
ATOM 1506 N N . TYR A 1 186 ? 5.805 -0.259 -25.960 1.00 87.44 186 TYR A N 1
ATOM 1507 C CA . TYR A 1 186 ? 4.555 -0.151 -25.187 1.00 87.44 186 TYR A CA 1
ATOM 1508 C C . TYR A 1 186 ? 3.993 1.273 -25.183 1.00 87.44 186 TYR A C 1
ATOM 1510 O O . TYR A 1 186 ? 2.789 1.464 -25.015 1.00 87.44 186 TYR A O 1
ATOM 1518 N N . ARG A 1 187 ? 4.842 2.280 -25.421 1.00 89.00 187 ARG A N 1
ATOM 1519 C CA . ARG A 1 187 ? 4.468 3.700 -25.448 1.00 89.00 187 ARG A CA 1
ATOM 1520 C C . ARG A 1 187 ? 3.261 4.019 -26.354 1.00 89.00 187 ARG A C 1
ATOM 1522 O O . ARG A 1 187 ? 2.397 4.754 -25.878 1.00 89.00 187 ARG A O 1
ATOM 1529 N N . PRO A 1 188 ? 3.106 3.467 -27.578 1.00 88.12 188 PRO A N 1
ATOM 1530 C CA . PRO A 1 188 ? 1.913 3.698 -28.401 1.00 88.12 188 PRO A CA 1
ATOM 1531 C C . PRO A 1 188 ? 0.626 3.157 -27.766 1.00 88.12 188 PRO A C 1
ATOM 1533 O O . PRO A 1 188 ? -0.395 3.847 -27.762 1.00 88.12 188 PRO A O 1
ATOM 1536 N N . VAL A 1 189 ? 0.684 1.958 -27.178 1.00 87.50 189 VAL A N 1
ATOM 1537 C CA . VAL A 1 189 ? -0.447 1.320 -26.485 1.00 87.50 189 VAL A CA 1
ATOM 1538 C C . VAL A 1 189 ? -0.832 2.142 -25.254 1.00 87.50 189 VAL A C 1
ATOM 1540 O O . VAL A 1 189 ? -1.995 2.504 -25.080 1.00 87.50 189 VAL A O 1
ATOM 1543 N N . PHE A 1 190 ? 0.159 2.531 -24.446 1.00 89.56 190 PHE A N 1
ATOM 1544 C CA . PHE A 1 190 ? -0.055 3.290 -23.213 1.00 89.56 190 PHE A CA 1
ATOM 1545 C C . PHE A 1 190 ? -0.577 4.705 -23.482 1.00 89.56 190 PHE A C 1
ATOM 1547 O O . PHE A 1 190 ? -1.505 5.146 -22.807 1.00 89.56 190 PHE A O 1
ATOM 1554 N N . LEU A 1 191 ? -0.052 5.405 -24.492 1.00 88.88 191 LEU A N 1
ATOM 1555 C CA . LEU A 1 191 ? -0.570 6.714 -24.901 1.00 88.88 191 LEU A CA 1
ATOM 1556 C C . LEU A 1 191 ? -2.001 6.619 -25.441 1.00 88.88 191 LEU A C 1
ATOM 1558 O O . LEU A 1 191 ? -2.829 7.463 -25.096 1.00 88.88 191 LEU A O 1
ATOM 1562 N N . THR A 1 192 ? -2.309 5.592 -26.240 1.00 88.06 192 THR A N 1
ATOM 1563 C CA . THR A 1 192 ? -3.656 5.376 -26.796 1.00 88.06 192 THR A CA 1
ATOM 1564 C C . THR A 1 192 ? -4.669 5.112 -25.686 1.00 88.06 192 THR A C 1
ATOM 1566 O O . THR A 1 192 ? -5.647 5.851 -25.555 1.00 88.06 192 THR A O 1
ATOM 1569 N N . SER A 1 193 ? -4.396 4.119 -24.836 1.00 87.38 193 SER A N 1
ATOM 1570 C CA . SER A 1 193 ? -5.278 3.745 -23.729 1.00 87.38 193 SER A CA 1
ATOM 1571 C C . SER A 1 193 ? -5.446 4.880 -22.719 1.00 87.38 193 SER A C 1
ATOM 1573 O O . SER A 1 193 ? -6.577 5.205 -22.354 1.00 87.38 193 SER A O 1
ATOM 1575 N N . TYR A 1 194 ? -4.365 5.570 -22.337 1.00 87.62 194 TYR A N 1
ATOM 1576 C CA . TYR A 1 194 ? -4.456 6.742 -21.464 1.00 87.62 194 TYR A CA 1
ATOM 1577 C C . TYR A 1 194 ? -5.319 7.852 -22.083 1.00 87.62 194 TYR A C 1
ATOM 1579 O O . TYR A 1 194 ? -6.192 8.401 -21.414 1.00 87.62 194 TYR A O 1
ATOM 1587 N N . SER A 1 195 ? -5.135 8.151 -23.374 1.00 87.38 195 SER A N 1
ATOM 1588 C CA . SER A 1 195 ? -5.873 9.221 -24.063 1.00 87.38 195 SER A CA 1
ATOM 1589 C C . SER A 1 195 ? -7.366 8.927 -24.206 1.00 87.38 195 SER A C 1
ATOM 1591 O O . SER A 1 195 ? -8.182 9.836 -24.040 1.00 87.38 195 SER A O 1
ATOM 1593 N N . GLN A 1 196 ? -7.727 7.671 -24.487 1.00 88.12 196 GLN A N 1
ATOM 1594 C CA . GLN A 1 196 ? -9.119 7.217 -24.562 1.00 88.12 196 GLN A CA 1
ATOM 1595 C C . GLN A 1 196 ? -9.780 7.215 -23.175 1.00 88.12 196 GLN A C 1
ATOM 1597 O O . GLN A 1 196 ? -10.893 7.715 -23.012 1.00 88.12 196 GLN A O 1
ATOM 1602 N N . ASN A 1 197 ? -9.078 6.705 -22.160 1.00 86.50 197 ASN A N 1
ATOM 1603 C CA . ASN A 1 197 ? -9.629 6.470 -20.825 1.00 86.50 197 ASN A CA 1
ATOM 1604 C C . ASN A 1 197 ? -9.451 7.640 -19.841 1.00 86.50 197 ASN A C 1
ATOM 1606 O O . ASN A 1 197 ? -9.911 7.532 -18.711 1.00 86.50 197 ASN A O 1
ATOM 1610 N N . LYS A 1 198 ? -8.860 8.774 -20.251 1.00 83.56 198 LYS A N 1
ATOM 1611 C CA . LYS A 1 198 ? -8.564 9.966 -19.413 1.00 83.56 198 LYS A CA 1
ATOM 1612 C C . LYS A 1 198 ? -9.728 10.562 -18.599 1.00 83.56 198 LYS A C 1
ATOM 1614 O O . LYS A 1 198 ? -9.504 11.462 -17.798 1.00 83.56 198 LYS A O 1
ATOM 1619 N N . HIS A 1 199 ? -10.958 10.134 -18.871 1.00 84.25 199 HIS A N 1
ATOM 1620 C CA . HIS A 1 199 ? -12.190 10.567 -18.211 1.00 84.25 199 HIS A CA 1
ATOM 1621 C C . HIS A 1 199 ? -12.635 9.627 -17.072 1.00 84.25 199 HIS A C 1
ATOM 1623 O O . HIS A 1 199 ? -13.561 9.962 -16.340 1.00 84.25 199 HIS A O 1
ATOM 1629 N N . LEU A 1 200 ? -12.004 8.455 -16.937 1.00 84.62 200 LEU A N 1
ATOM 1630 C CA . LEU A 1 200 ? -12.288 7.462 -15.901 1.00 84.62 200 LEU A CA 1
ATOM 1631 C C . LEU A 1 200 ? -11.483 7.737 -14.617 1.00 84.62 200 LEU A C 1
ATOM 1633 O O . LEU A 1 200 ? -10.462 8.432 -14.663 1.00 84.62 200 LEU A O 1
ATOM 1637 N N . PRO A 1 201 ? -11.877 7.154 -13.470 1.00 82.81 201 PRO A N 1
ATOM 1638 C CA . PRO A 1 201 ? -11.049 7.134 -12.270 1.00 82.81 201 PRO A CA 1
ATOM 1639 C C . PRO A 1 201 ? -9.625 6.617 -12.567 1.00 82.81 201 PRO A C 1
ATOM 1641 O O . PRO A 1 201 ? -9.474 5.592 -13.237 1.00 82.81 201 PRO A O 1
ATOM 1644 N N . PRO A 1 202 ? -8.553 7.252 -12.054 1.00 75.38 202 PRO A N 1
ATOM 1645 C CA . PRO A 1 202 ? -7.175 6.825 -12.327 1.00 75.38 202 PRO A CA 1
ATOM 1646 C C . PRO A 1 202 ? -6.853 5.373 -11.938 1.00 75.38 202 PRO A C 1
ATOM 1648 O O . PRO A 1 202 ? -5.967 4.752 -12.530 1.00 75.38 202 PRO A O 1
ATOM 1651 N N . SER A 1 203 ? -7.596 4.813 -10.982 1.00 75.69 203 SER A N 1
ATOM 1652 C CA . SER A 1 203 ? -7.558 3.401 -10.602 1.00 75.69 203 SER A CA 1
ATOM 1653 C C . SER A 1 203 ? -7.990 2.468 -11.740 1.00 75.69 203 SER A C 1
ATOM 1655 O O . SER A 1 203 ? -7.351 1.435 -11.949 1.00 75.69 203 SER A O 1
ATOM 1657 N N . GLU A 1 204 ? -9.013 2.852 -12.506 1.00 82.50 204 GLU A N 1
ATOM 1658 C CA . GLU A 1 204 ? -9.484 2.148 -13.703 1.00 82.50 204 GLU A CA 1
ATOM 1659 C C . GLU A 1 204 ? -8.551 2.373 -14.893 1.00 82.50 204 GLU A C 1
ATOM 1661 O O . GLU A 1 204 ? -8.220 1.416 -15.590 1.00 82.50 204 GLU A O 1
ATOM 1666 N N . ILE A 1 205 ? -8.055 3.603 -15.092 1.00 83.62 205 ILE A N 1
ATOM 1667 C CA . ILE A 1 205 ? -7.055 3.902 -16.134 1.00 83.62 205 ILE A CA 1
ATOM 1668 C C . ILE A 1 205 ? -5.821 3.009 -15.944 1.00 83.62 205 ILE A C 1
ATOM 1670 O O . ILE A 1 205 ? -5.354 2.379 -16.890 1.00 83.62 205 ILE A O 1
ATOM 1674 N N . ARG A 1 206 ? -5.328 2.892 -14.705 1.00 83.00 206 ARG A N 1
ATOM 1675 C CA . ARG A 1 206 ? -4.229 1.988 -14.337 1.00 83.00 206 ARG A CA 1
ATOM 1676 C C . ARG A 1 206 ? -4.567 0.515 -14.588 1.00 83.00 206 ARG A C 1
ATOM 1678 O O . ARG A 1 206 ? -3.683 -0.229 -15.001 1.00 83.00 206 ARG A O 1
ATOM 1685 N N . ALA A 1 207 ? -5.801 0.085 -14.324 1.00 85.44 207 ALA A N 1
ATOM 1686 C CA . ALA A 1 207 ? -6.227 -1.293 -14.565 1.00 85.44 207 ALA A CA 1
ATOM 1687 C C . ALA A 1 207 ? -6.271 -1.627 -16.066 1.00 85.44 207 ALA A C 1
ATOM 1689 O O . ALA A 1 207 ? -5.750 -2.668 -16.462 1.00 85.44 207 ALA A O 1
ATOM 1690 N N . LYS A 1 208 ? -6.806 -0.720 -16.896 1.00 87.56 208 LYS A N 1
ATOM 1691 C CA . LYS A 1 208 ? -6.820 -0.859 -18.361 1.00 87.56 208 LYS A CA 1
ATOM 1692 C C . LYS A 1 208 ? -5.409 -0.869 -18.934 1.00 87.56 208 LYS A C 1
ATOM 1694 O O . LYS A 1 208 ? -5.026 -1.869 -19.523 1.00 87.56 208 LYS A O 1
ATOM 1699 N N . LEU A 1 209 ? -4.589 0.136 -18.605 1.00 87.88 209 LEU A N 1
ATOM 1700 C CA . LEU A 1 209 ? -3.176 0.183 -19.004 1.00 87.88 209 LEU A CA 1
ATOM 1701 C C . LEU A 1 209 ? -2.410 -1.095 -18.649 1.00 87.88 209 LEU A C 1
ATOM 1703 O O . LEU A 1 209 ? -1.493 -1.462 -19.373 1.00 87.88 209 LEU A O 1
ATOM 1707 N N . LYS A 1 210 ? -2.761 -1.769 -17.545 1.00 86.81 210 LYS A N 1
ATOM 1708 C CA . LYS A 1 210 ? -2.163 -3.054 -17.179 1.00 86.81 210 LYS A CA 1
ATOM 1709 C C . LYS A 1 210 ? -2.624 -4.201 -18.091 1.00 86.81 210 LYS A C 1
ATOM 1711 O O . LYS A 1 210 ? -1.784 -4.996 -18.501 1.00 86.81 210 LYS A O 1
ATOM 1716 N N . ALA A 1 211 ? -3.919 -4.283 -18.398 1.00 87.81 211 ALA A N 1
ATOM 1717 C CA . ALA A 1 211 ? -4.464 -5.269 -19.332 1.00 87.81 211 ALA A CA 1
ATOM 1718 C C . ALA A 1 211 ? -3.882 -5.073 -20.741 1.00 87.81 211 ALA A C 1
ATOM 1720 O O . ALA A 1 211 ? -3.245 -5.981 -21.263 1.00 87.81 211 ALA A O 1
ATOM 1721 N N . ASP A 1 212 ? -3.952 -3.849 -21.275 1.00 86.62 212 ASP A N 1
ATOM 1722 C CA . ASP A 1 212 ? -3.425 -3.501 -22.601 1.00 86.62 212 ASP A CA 1
ATOM 1723 C C . ASP A 1 212 ? -1.914 -3.806 -22.721 1.00 86.62 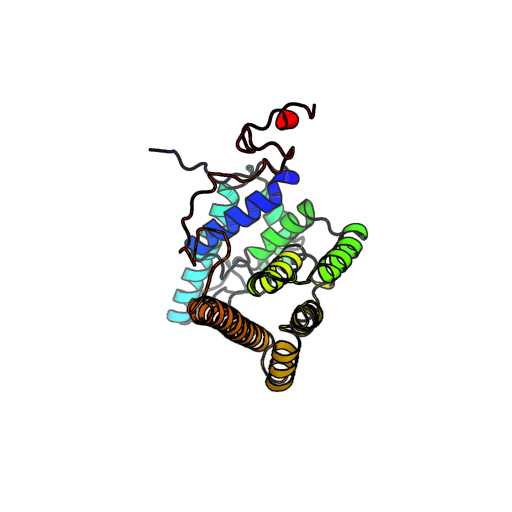212 ASP A C 1
ATOM 1725 O O . ASP A 1 212 ? -1.413 -4.157 -23.791 1.00 86.62 212 ASP A O 1
ATOM 1729 N N . ALA A 1 213 ? -1.164 -3.696 -21.614 1.00 85.19 213 ALA A N 1
ATOM 1730 C CA . ALA A 1 213 ? 0.241 -4.091 -21.562 1.00 85.19 213 ALA A CA 1
ATOM 1731 C C . ALA A 1 213 ? 0.440 -5.604 -21.691 1.00 85.19 213 ALA A C 1
ATOM 1733 O O . ALA A 1 213 ? 1.363 -6.042 -22.379 1.00 85.19 213 ALA A O 1
ATOM 1734 N N . GLN A 1 214 ? -0.378 -6.387 -20.987 1.00 85.31 214 GLN A N 1
ATOM 1735 C CA . GLN A 1 214 ? -0.276 -7.841 -20.959 1.00 85.31 214 GLN A CA 1
ATOM 1736 C C . GLN A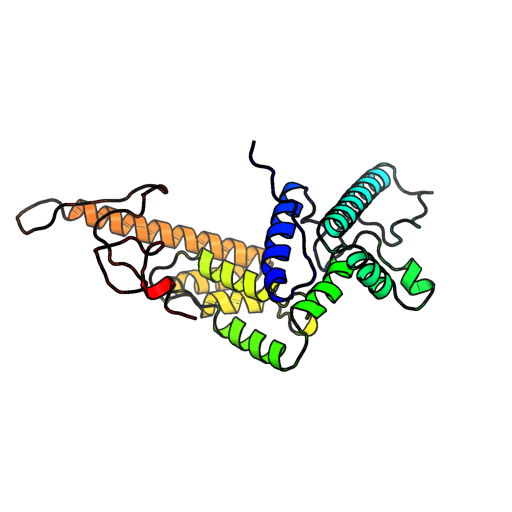 1 214 ? -0.707 -8.436 -22.304 1.00 85.31 214 GLN A C 1
ATOM 1738 O O . GLN A 1 214 ? 0.019 -9.269 -22.837 1.00 85.31 214 GLN A O 1
ATOM 1743 N N . ASP A 1 215 ? -1.784 -7.930 -22.907 1.00 84.94 215 ASP A N 1
ATOM 1744 C CA . ASP A 1 215 ? -2.249 -8.340 -24.238 1.00 84.94 215 ASP A CA 1
ATOM 1745 C C . ASP A 1 215 ? -1.174 -8.066 -25.311 1.00 84.94 215 ASP A C 1
ATOM 1747 O O . ASP A 1 215 ? -0.858 -8.926 -26.139 1.00 84.94 215 ASP A O 1
ATOM 1751 N N . ASN A 1 216 ? -0.530 -6.889 -25.255 1.00 83.69 216 ASN A N 1
ATOM 1752 C CA . ASN A 1 216 ? 0.605 -6.555 -26.122 1.00 83.69 216 ASN A CA 1
ATOM 1753 C C . ASN A 1 216 ? 1.813 -7.476 -25.867 1.00 83.69 216 ASN A C 1
ATOM 1755 O O . ASN A 1 216 ? 2.433 -7.959 -26.813 1.00 83.69 216 ASN A O 1
ATOM 1759 N N . TYR A 1 217 ? 2.140 -7.762 -24.601 1.00 83.50 217 TYR A N 1
ATOM 1760 C CA . TYR A 1 217 ? 3.233 -8.672 -24.242 1.00 83.50 217 TYR A CA 1
ATOM 1761 C C . TYR A 1 217 ? 2.988 -10.101 -24.745 1.00 83.50 217 TYR A C 1
ATOM 1763 O O . TYR A 1 217 ? 3.895 -10.701 -25.316 1.00 83.50 217 TYR A O 1
ATOM 1771 N N . GLU A 1 218 ? 1.775 -10.633 -24.591 1.00 83.69 218 GLU A N 1
ATOM 1772 C CA . GLU A 1 218 ? 1.415 -11.976 -25.057 1.00 83.69 218 GLU A CA 1
ATOM 1773 C C . GLU A 1 218 ? 1.457 -12.067 -26.589 1.00 83.69 218 GLU A C 1
ATOM 1775 O O . GLU A 1 218 ? 2.061 -12.999 -27.119 1.00 83.69 218 GLU A O 1
ATOM 1780 N N . SER A 1 219 ? 0.966 -11.050 -27.305 1.00 81.31 219 SER A N 1
ATOM 1781 C CA . SER A 1 219 ? 1.131 -10.931 -28.764 1.00 81.31 219 SER A CA 1
ATOM 1782 C C . SER A 1 219 ? 2.613 -10.883 -29.191 1.00 81.31 219 SER A C 1
ATOM 1784 O O . SER A 1 219 ? 3.043 -11.598 -30.105 1.00 81.31 219 SER A O 1
ATOM 1786 N N . MET A 1 220 ? 3.450 -10.116 -28.479 1.00 78.69 220 MET A N 1
ATOM 1787 C CA . MET A 1 220 ? 4.905 -10.047 -28.705 1.00 78.69 220 MET A CA 1
ATOM 1788 C C . MET A 1 220 ? 5.672 -11.332 -28.333 1.00 78.69 220 MET A C 1
ATOM 1790 O O . MET A 1 220 ? 6.823 -11.489 -28.753 1.00 78.69 220 MET A O 1
ATOM 1794 N N . VAL A 1 221 ? 5.084 -12.231 -27.537 1.00 78.88 221 VAL A N 1
ATOM 1795 C CA . VAL A 1 221 ? 5.637 -13.563 -27.233 1.00 78.88 221 VAL A CA 1
ATOM 1796 C C . VAL A 1 221 ? 5.191 -14.570 -28.294 1.00 78.88 221 VAL A C 1
ATOM 1798 O O . VAL A 1 221 ? 6.048 -15.182 -28.928 1.00 78.88 221 VAL A O 1
ATOM 1801 N N . GLN A 1 222 ? 3.888 -14.661 -28.577 1.00 73.81 222 GLN A N 1
ATOM 1802 C CA . GLN A 1 222 ? 3.322 -15.577 -29.578 1.00 73.81 222 GLN A CA 1
ATOM 1803 C C . GLN A 1 222 ? 3.918 -15.360 -30.978 1.00 73.81 222 GLN A C 1
ATOM 1805 O O . GLN A 1 222 ? 4.219 -16.322 -31.683 1.00 73.81 222 GLN A O 1
ATOM 1810 N N . SER A 1 223 ? 4.155 -14.103 -31.371 1.00 68.56 223 SER A N 1
ATOM 1811 C CA . SER A 1 223 ? 4.819 -13.766 -32.643 1.00 68.56 223 SER A CA 1
ATOM 1812 C C . SER A 1 223 ? 6.285 -14.217 -32.711 1.00 68.56 223 SER A C 1
ATOM 1814 O O . SER A 1 223 ? 6.771 -14.563 -33.786 1.00 68.56 223 SER A O 1
ATOM 1816 N N . LYS A 1 224 ? 7.001 -14.277 -31.580 1.00 64.69 224 LYS A N 1
ATOM 1817 C CA . LYS A 1 224 ? 8.364 -14.837 -31.526 1.00 64.69 224 LYS A CA 1
ATOM 1818 C C . LYS A 1 224 ? 8.355 -16.363 -31.565 1.00 64.69 224 LYS A C 1
ATOM 1820 O O . LYS A 1 224 ? 9.254 -16.950 -32.158 1.00 64.69 224 LYS A O 1
ATOM 1825 N N . GLU A 1 225 ? 7.347 -16.994 -30.969 1.00 60.34 225 GLU A N 1
ATOM 1826 C CA . GLU A 1 225 ? 7.171 -18.449 -31.015 1.00 60.34 225 GLU A CA 1
ATOM 1827 C C . GLU A 1 225 ? 6.787 -18.914 -32.431 1.00 60.34 225 GLU A C 1
ATOM 1829 O O . GLU A 1 225 ? 7.459 -19.789 -32.968 1.00 60.34 225 GLU A O 1
ATOM 1834 N N . THR A 1 226 ? 5.850 -18.244 -33.115 1.00 56.09 226 THR A N 1
ATOM 1835 C CA . THR A 1 226 ? 5.525 -18.557 -34.526 1.00 56.09 226 THR A CA 1
ATOM 1836 C C . THR A 1 226 ? 6.689 -18.306 -35.487 1.00 56.09 226 THR A C 1
ATOM 1838 O O . THR A 1 226 ? 6.903 -19.110 -36.391 1.00 56.09 226 THR A O 1
ATOM 1841 N N . VAL A 1 227 ? 7.505 -17.261 -35.288 1.00 51.28 227 VAL A N 1
ATOM 1842 C CA . VAL A 1 227 ? 8.754 -17.089 -36.061 1.00 51.28 227 VAL A CA 1
ATOM 1843 C C . VAL A 1 227 ? 9.767 -18.201 -35.751 1.00 51.28 227 VAL A C 1
ATOM 1845 O O . VAL A 1 227 ? 10.480 -18.635 -36.651 1.00 51.28 227 VAL A O 1
ATOM 1848 N N . SER A 1 228 ? 9.809 -18.717 -34.518 1.00 47.75 228 SER A N 1
ATOM 1849 C CA . SER A 1 228 ? 10.652 -19.870 -34.173 1.00 47.75 228 SER A CA 1
ATOM 1850 C C . SER A 1 228 ? 10.170 -21.188 -34.790 1.00 47.75 228 SER A C 1
ATOM 1852 O O . SER A 1 228 ? 10.991 -22.088 -34.948 1.00 47.75 228 SER A O 1
ATOM 1854 N N . GLU A 1 229 ? 8.884 -21.321 -35.121 1.00 44.44 229 GLU A N 1
ATOM 1855 C CA . GLU A 1 229 ? 8.333 -22.487 -35.828 1.00 44.44 229 GLU A CA 1
ATOM 1856 C C . GLU A 1 229 ? 8.499 -22.357 -37.351 1.00 44.44 229 GLU A C 1
ATOM 1858 O O . GLU A 1 229 ? 8.887 -23.311 -38.020 1.00 44.44 229 GLU A O 1
ATOM 1863 N N . PHE A 1 230 ? 8.300 -21.164 -37.923 1.00 36.75 230 PHE A N 1
ATOM 1864 C CA . PHE A 1 230 ? 8.413 -20.959 -39.375 1.00 36.75 230 PHE A CA 1
ATOM 1865 C C . PHE A 1 230 ? 9.854 -21.063 -39.916 1.00 36.75 230 PHE A C 1
ATOM 1867 O O . PHE A 1 230 ? 10.055 -21.208 -41.117 1.00 36.75 230 PHE A O 1
ATOM 1874 N N . VAL A 1 231 ? 10.863 -21.016 -39.039 1.00 39.84 231 VAL A N 1
ATOM 1875 C CA . VAL A 1 231 ? 12.293 -21.160 -39.379 1.00 39.84 231 VAL A CA 1
ATOM 1876 C C . VAL A 1 231 ? 12.765 -22.630 -39.275 1.00 39.84 231 VAL A C 1
ATOM 1878 O O . VAL A 1 231 ? 13.961 -22.906 -39.280 1.00 39.84 231 VAL A O 1
ATOM 1881 N N . THR A 1 232 ? 11.849 -23.612 -39.206 1.00 41.06 232 THR A N 1
ATOM 1882 C CA . THR A 1 232 ? 12.209 -25.050 -39.142 1.00 41.06 232 THR A CA 1
ATOM 1883 C C . THR A 1 232 ? 12.082 -25.834 -40.455 1.00 41.06 232 THR A C 1
ATOM 1885 O O . THR A 1 232 ? 12.235 -27.054 -40.432 1.00 41.06 232 THR A O 1
ATOM 1888 N N . SER A 1 233 ? 11.842 -25.176 -41.595 1.00 43.22 233 SER A N 1
ATOM 1889 C CA . SER A 1 233 ? 11.957 -25.797 -42.926 1.00 43.22 233 SER A CA 1
ATOM 1890 C C . SER A 1 233 ? 13.192 -25.296 -43.685 1.00 43.22 233 SER A C 1
ATOM 1892 O O . SER A 1 233 ? 13.265 -24.124 -44.046 1.00 43.22 233 SER A O 1
ATOM 1894 N N . ASP A 1 234 ? 14.077 -26.252 -43.969 1.00 32.88 234 ASP A N 1
ATOM 1895 C CA . ASP A 1 234 ? 15.179 -26.265 -44.941 1.00 32.88 234 ASP A CA 1
ATOM 1896 C C . ASP A 1 234 ? 16.562 -25.655 -44.577 1.00 32.88 234 ASP A C 1
ATOM 1898 O O . ASP A 1 234 ? 16.776 -24.458 -44.429 1.00 32.88 234 ASP A O 1
ATOM 1902 N N . GLU A 1 235 ? 17.515 -26.597 -44.519 1.00 33.00 235 GLU A N 1
ATOM 1903 C CA . GLU A 1 235 ? 18.979 -26.547 -44.701 1.00 33.00 235 GLU A CA 1
ATOM 1904 C C . GLU A 1 235 ? 19.933 -25.830 -43.704 1.00 33.00 235 GLU A C 1
ATOM 1906 O O . GLU A 1 235 ? 20.363 -24.696 -43.871 1.00 33.00 235 GLU A O 1
ATOM 1911 N N . VAL A 1 236 ? 20.444 -26.657 -42.773 1.00 32.41 236 VAL A N 1
ATOM 1912 C CA . VAL A 1 236 ? 21.863 -26.779 -42.340 1.00 32.41 236 VAL A CA 1
ATOM 1913 C C . VAL A 1 236 ? 22.577 -25.562 -41.706 1.00 32.41 236 VAL A C 1
ATOM 1915 O O . VAL A 1 236 ? 23.109 -24.700 -42.396 1.00 32.41 236 VAL A O 1
ATOM 1918 N N . GLY A 1 237 ? 22.843 -25.628 -40.386 1.00 29.86 237 GLY A N 1
ATOM 1919 C CA . GLY A 1 237 ? 23.952 -24.850 -39.793 1.00 29.86 237 GLY A CA 1
ATOM 1920 C C . GLY A 1 237 ? 23.998 -24.661 -38.267 1.00 29.86 237 GLY A C 1
ATOM 1921 O O . GLY A 1 237 ? 23.796 -23.551 -37.806 1.00 29.86 237 GLY A O 1
ATOM 1922 N N . LEU A 1 238 ? 24.355 -25.703 -37.497 1.00 28.81 238 LEU A N 1
ATOM 1923 C CA . LEU A 1 238 ? 24.757 -25.660 -36.067 1.00 28.81 238 LEU A CA 1
ATOM 1924 C C . LEU A 1 238 ? 23.867 -24.855 -35.077 1.00 28.81 238 LEU A C 1
ATOM 1926 O O . LEU A 1 238 ? 24.031 -23.653 -34.933 1.00 28.81 238 LEU A O 1
ATOM 1930 N N . PHE A 1 239 ? 23.083 -25.546 -34.237 1.00 27.58 239 PHE A N 1
ATOM 1931 C CA . PHE A 1 239 ? 23.224 -25.613 -32.756 1.00 27.58 239 PHE A CA 1
ATOM 1932 C C . PHE A 1 239 ? 21.968 -26.278 -32.125 1.00 27.58 239 PHE A C 1
ATOM 1934 O O . PHE A 1 239 ? 20.852 -25.979 -32.542 1.00 27.58 239 PHE A O 1
ATOM 1941 N N . PRO A 1 240 ? 2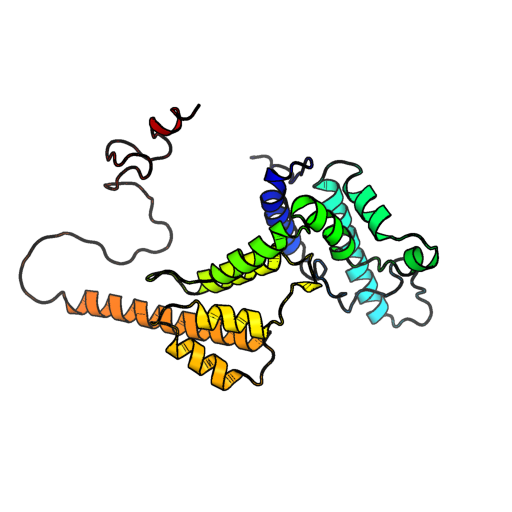2.091 -27.193 -31.134 1.00 31.47 240 PRO A N 1
ATOM 1942 C CA . PRO A 1 240 ? 20.948 -27.993 -30.674 1.00 31.47 240 PRO A CA 1
ATOM 1943 C C . PRO A 1 240 ? 20.156 -27.397 -29.486 1.00 31.47 240 PRO A C 1
ATOM 1945 O O . PRO A 1 240 ? 20.572 -27.518 -28.332 1.00 31.47 240 PRO A O 1
ATOM 1948 N N . GLY A 1 241 ? 18.944 -26.899 -29.765 1.00 27.78 241 GLY A N 1
ATOM 1949 C CA . GLY A 1 241 ? 17.859 -26.662 -28.789 1.00 27.78 241 GLY A CA 1
ATOM 1950 C C . GLY A 1 241 ? 17.979 -25.390 -27.922 1.00 27.78 241 GLY A C 1
ATOM 1951 O O . GLY A 1 241 ? 19.024 -24.754 -27.877 1.00 27.78 241 GLY A O 1
ATOM 1952 N N . ILE A 1 242 ? 16.944 -24.950 -27.190 1.00 31.06 242 ILE A N 1
ATOM 1953 C CA . ILE A 1 242 ? 15.659 -25.578 -26.803 1.00 31.06 242 ILE A CA 1
ATOM 1954 C C . ILE A 1 242 ? 14.543 -24.502 -26.780 1.00 31.06 242 ILE A C 1
ATOM 1956 O O . ILE A 1 242 ? 14.813 -23.367 -26.396 1.00 31.06 242 ILE A O 1
ATOM 1960 N N . GLY A 1 243 ? 13.303 -24.873 -27.136 1.00 29.36 243 GLY A N 1
ATOM 1961 C CA . GLY A 1 243 ? 12.101 -24.017 -27.072 1.00 29.36 243 GLY A CA 1
ATOM 1962 C C . GLY A 1 243 ? 11.549 -23.739 -25.653 1.00 29.36 243 GLY A C 1
ATOM 1963 O O . GLY A 1 243 ? 12.221 -24.015 -24.654 1.00 29.36 243 GLY A O 1
ATOM 1964 N N . PRO A 1 244 ? 10.334 -23.173 -25.524 1.00 37.41 244 PRO A N 1
ATOM 1965 C CA . PRO A 1 244 ? 9.845 -22.607 -24.266 1.00 37.41 244 PRO A CA 1
ATOM 1966 C C . PRO A 1 244 ? 9.650 -23.651 -23.159 1.00 37.41 244 PRO A C 1
ATOM 1968 O O . PRO A 1 244 ? 9.235 -24.789 -23.387 1.00 37.41 244 PRO A O 1
ATOM 1971 N N . LYS A 1 245 ? 9.912 -23.240 -21.913 1.00 31.89 245 LYS A N 1
ATOM 1972 C CA . LYS A 1 245 ? 9.689 -24.063 -20.719 1.00 31.89 245 LYS A CA 1
ATOM 1973 C C . LYS A 1 245 ? 8.940 -23.309 -19.632 1.00 31.89 245 LYS A C 1
ATOM 1975 O O . LYS A 1 245 ? 9.334 -22.229 -19.199 1.00 31.89 245 LYS A O 1
ATOM 1980 N N . THR A 1 246 ? 7.901 -23.967 -19.133 1.00 33.50 246 THR A N 1
ATOM 1981 C CA . THR A 1 246 ? 7.074 -23.532 -18.006 1.00 33.50 246 THR A CA 1
ATOM 1982 C C . THR A 1 246 ? 7.881 -23.299 -16.723 1.00 33.50 246 THR A C 1
ATOM 1984 O O . THR A 1 246 ? 8.964 -23.853 -16.519 1.00 33.50 246 THR A O 1
ATOM 1987 N N . ALA A 1 247 ? 7.332 -22.474 -15.825 1.00 37.00 247 ALA A N 1
ATOM 1988 C CA . ALA A 1 247 ? 7.999 -21.946 -14.632 1.00 37.00 247 ALA A CA 1
ATOM 1989 C C . ALA A 1 247 ? 8.400 -23.010 -13.579 1.00 37.00 247 ALA A C 1
ATOM 1991 O O . ALA A 1 247 ? 7.759 -23.162 -12.535 1.00 37.00 247 ALA A O 1
ATOM 1992 N N . LYS A 1 248 ? 9.496 -23.738 -13.836 1.00 35.22 248 LYS A N 1
ATOM 1993 C CA . LYS A 1 248 ? 10.215 -24.580 -12.857 1.00 35.22 248 LYS A CA 1
ATOM 1994 C C . LYS A 1 248 ? 11.656 -24.940 -13.251 1.00 35.22 248 LYS A C 1
ATOM 1996 O O . LYS A 1 248 ? 12.248 -25.813 -12.609 1.00 35.22 248 LYS A O 1
ATOM 2001 N N . ASP A 1 249 ? 12.221 -24.315 -14.288 1.00 37.25 249 ASP A N 1
ATOM 2002 C CA . ASP A 1 249 ? 13.495 -24.772 -14.850 1.00 37.25 249 ASP A CA 1
ATOM 2003 C C . ASP A 1 249 ? 14.683 -24.480 -13.913 1.00 37.25 249 ASP A C 1
ATOM 2005 O O . ASP A 1 249 ? 14.908 -23.367 -13.433 1.00 37.25 249 ASP A O 1
ATOM 2009 N N . LYS A 1 250 ? 15.422 -25.542 -13.585 1.00 35.38 250 LYS A N 1
ATOM 2010 C CA . LYS A 1 250 ? 16.445 -25.540 -12.533 1.00 35.38 250 LYS A CA 1
ATOM 2011 C C . LYS A 1 250 ? 17.754 -24.954 -13.076 1.00 35.38 250 LYS A C 1
ATOM 2013 O O . LYS A 1 250 ? 18.380 -25.538 -13.953 1.00 35.38 250 LYS A O 1
ATOM 2018 N N . TRP A 1 251 ? 18.202 -23.857 -12.471 1.00 39.00 251 TRP A N 1
ATOM 2019 C CA . TRP A 1 251 ? 19.402 -23.060 -12.794 1.00 39.00 251 TRP A CA 1
ATOM 2020 C C . TRP A 1 251 ? 20.742 -23.844 -12.672 1.00 39.00 251 TRP A C 1
ATOM 2022 O O . TRP A 1 251 ? 21.434 -23.714 -11.661 1.00 39.00 251 TRP A O 1
ATOM 2032 N N . TRP A 1 252 ? 21.095 -24.745 -13.612 1.00 37.69 252 TRP A N 1
ATOM 2033 C CA . TRP A 1 252 ? 22.078 -25.802 -13.271 1.00 37.69 252 TRP A CA 1
ATOM 2034 C C . TRP A 1 252 ? 23.164 -26.290 -14.248 1.00 37.69 252 TRP A C 1
ATOM 2036 O O . TRP A 1 252 ? 24.018 -27.037 -13.766 1.00 37.69 252 TRP A O 1
ATOM 2046 N N . LYS A 1 253 ? 23.236 -25.918 -15.536 1.00 35.50 253 LYS A N 1
ATOM 2047 C CA . LYS A 1 253 ? 24.368 -26.345 -16.400 1.00 35.50 253 LYS A CA 1
ATOM 2048 C C . LYS A 1 253 ? 24.803 -25.268 -17.405 1.00 35.50 253 LYS A C 1
ATOM 2050 O O . LYS A 1 253 ? 23.965 -24.676 -18.068 1.00 35.50 253 LYS A O 1
ATOM 2055 N N . GLY A 1 254 ? 26.116 -25.051 -17.533 1.00 49.06 254 GLY A N 1
ATOM 2056 C CA . GLY A 1 254 ? 26.745 -24.271 -18.616 1.00 49.06 254 GLY A CA 1
ATOM 2057 C C . GLY A 1 254 ? 27.027 -22.786 -18.339 1.00 49.06 254 GLY A C 1
ATOM 2058 O O . GLY A 1 254 ? 28.060 -22.288 -18.787 1.00 49.06 254 GLY A O 1
ATOM 2059 N N . GLN A 1 255 ? 26.165 -22.088 -17.593 1.00 54.06 255 GLN A N 1
ATOM 2060 C CA . GLN A 1 255 ? 26.348 -20.657 -17.304 1.00 54.06 255 GLN A CA 1
ATOM 2061 C C . GLN A 1 255 ? 27.478 -20.362 -16.302 1.00 54.06 255 GLN A C 1
ATOM 2063 O O . GLN A 1 255 ? 27.829 -21.177 -15.447 1.00 54.06 255 GLN A O 1
ATOM 2068 N N . GLU A 1 256 ? 28.041 -19.163 -16.431 1.00 61.88 256 GLU A N 1
ATOM 2069 C CA . GLU A 1 256 ? 29.138 -18.647 -15.615 1.00 61.88 256 GLU A CA 1
ATOM 2070 C C . GLU A 1 256 ? 28.658 -18.144 -14.249 1.00 61.88 256 GLU A C 1
ATOM 2072 O O . GLU A 1 256 ? 27.555 -17.619 -14.096 1.00 61.88 256 GLU A O 1
ATOM 20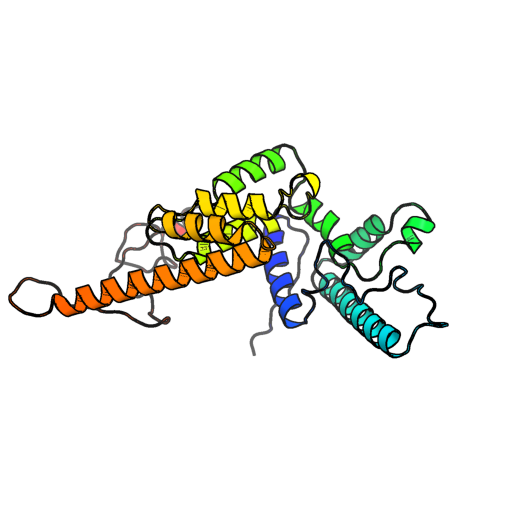77 N N . CYS A 1 257 ? 29.505 -18.281 -13.229 1.00 67.50 257 CYS A N 1
ATOM 2078 C CA . CYS A 1 257 ? 29.248 -17.725 -11.908 1.00 67.50 257 CYS A CA 1
ATOM 2079 C C . CYS A 1 257 ? 29.183 -16.189 -11.975 1.00 67.50 257 CYS A C 1
ATOM 2081 O O . CYS A 1 257 ? 30.217 -15.539 -12.119 1.00 67.50 257 CYS A O 1
ATOM 2083 N N . TYR A 1 258 ? 27.997 -15.598 -11.794 1.00 64.31 258 TYR A N 1
ATOM 2084 C CA . TYR A 1 258 ? 27.785 -14.143 -11.902 1.00 64.31 258 TYR A CA 1
ATOM 2085 C C . TYR A 1 258 ? 28.617 -13.285 -10.922 1.00 64.31 258 TYR A C 1
ATOM 2087 O O . TYR A 1 258 ? 28.697 -12.073 -11.086 1.00 64.31 258 TYR A O 1
ATOM 2095 N N . LEU A 1 259 ? 29.256 -13.894 -9.915 1.00 65.38 259 LEU A N 1
ATOM 2096 C CA . LEU A 1 259 ? 30.169 -13.223 -8.980 1.00 65.38 259 LEU A CA 1
ATOM 2097 C C . LEU A 1 259 ? 31.647 -13.234 -9.429 1.00 65.38 259 LEU A C 1
ATOM 2099 O O . LEU A 1 259 ? 32.470 -12.561 -8.809 1.00 65.38 259 LEU A O 1
ATOM 2103 N N . CYS A 1 260 ? 32.034 -14.029 -10.438 1.00 75.12 260 CYS A N 1
ATOM 2104 C CA . CYS A 1 260 ? 33.442 -14.138 -10.859 1.00 75.12 260 CYS A CA 1
ATOM 2105 C C . CYS A 1 260 ? 33.720 -14.613 -12.304 1.00 75.12 260 CYS A C 1
ATOM 2107 O O . CYS A 1 260 ? 34.887 -14.806 -12.639 1.00 75.12 260 CYS A O 1
ATOM 2109 N N . GLY A 1 261 ? 32.705 -14.862 -13.138 1.00 64.69 261 GLY A N 1
ATOM 2110 C CA . GLY A 1 261 ? 32.853 -15.379 -14.510 1.00 64.69 261 GLY A CA 1
ATOM 2111 C C . GLY A 1 261 ? 33.217 -16.870 -14.621 1.00 64.69 261 GLY A C 1
ATOM 2112 O O . GLY A 1 261 ? 33.314 -17.415 -15.715 1.00 64.69 261 GLY A O 1
ATOM 2113 N N . SER A 1 262 ? 33.428 -17.588 -13.512 1.00 67.44 262 SER A N 1
ATOM 2114 C CA . SER A 1 262 ? 33.907 -18.976 -13.584 1.00 67.44 262 SER A CA 1
ATOM 2115 C C . SER A 1 262 ? 32.791 -19.986 -13.870 1.00 67.44 262 SER A C 1
ATOM 2117 O O . SER A 1 262 ? 31.820 -20.071 -13.120 1.00 67.44 262 SER A O 1
ATOM 2119 N N . LYS A 1 263 ? 32.979 -20.847 -14.879 1.00 69.38 263 LYS A N 1
ATOM 2120 C CA . LYS A 1 263 ? 32.116 -22.020 -15.139 1.00 69.38 263 LYS A CA 1
ATOM 2121 C C . LYS A 1 263 ? 32.330 -23.189 -14.155 1.00 69.38 263 LYS A C 1
ATOM 2123 O O . LYS A 1 263 ? 31.608 -24.179 -14.218 1.00 69.38 263 LYS A O 1
ATOM 2128 N N . LYS A 1 264 ? 33.323 -23.114 -13.251 1.00 71.12 264 LYS A N 1
ATOM 2129 C CA . LYS A 1 264 ? 33.714 -24.236 -12.365 1.00 71.12 264 LYS A CA 1
ATOM 2130 C C . LYS A 1 264 ? 32.853 -24.396 -11.098 1.00 71.12 264 LYS A C 1
ATOM 2132 O O . LYS A 1 264 ? 32.992 -25.408 -10.420 1.00 71.12 264 LYS A O 1
ATOM 2137 N N . HIS A 1 265 ? 31.990 -23.437 -10.748 1.00 64.25 265 HIS A N 1
ATOM 2138 C CA . HIS A 1 265 ? 31.159 -23.503 -9.535 1.00 64.25 265 HIS A CA 1
ATOM 2139 C C . HIS A 1 265 ? 29.847 -22.703 -9.657 1.00 64.25 265 HIS A C 1
ATOM 2141 O O . HIS A 1 265 ? 29.779 -21.709 -10.374 1.00 64.25 265 HIS A O 1
ATOM 2147 N N . LYS A 1 266 ? 28.808 -23.103 -8.906 1.00 65.94 266 LYS A N 1
ATOM 2148 C CA . LYS A 1 266 ? 27.563 -22.324 -8.731 1.00 65.94 266 LYS A CA 1
ATOM 2149 C C . LYS A 1 266 ? 27.818 -21.133 -7.790 1.00 65.94 266 LYS A C 1
ATOM 2151 O O . LYS A 1 266 ? 28.549 -21.275 -6.813 1.00 65.94 266 LYS A O 1
ATOM 2156 N N . ALA A 1 267 ? 27.179 -19.984 -8.030 1.00 64.44 267 ALA A N 1
ATOM 2157 C CA . ALA A 1 267 ? 27.515 -18.711 -7.372 1.00 64.44 267 ALA A CA 1
ATOM 2158 C C . ALA A 1 267 ? 27.405 -18.684 -5.835 1.00 64.44 267 ALA A C 1
ATOM 2160 O O . ALA A 1 267 ? 28.165 -17.973 -5.182 1.00 64.44 267 ALA A O 1
ATOM 2161 N N . TYR A 1 268 ? 26.528 -19.488 -5.228 1.00 66.75 268 TYR A N 1
ATOM 2162 C CA . TYR A 1 268 ? 26.445 -19.574 -3.765 1.00 66.75 268 TYR A CA 1
ATOM 2163 C C . TYR A 1 268 ? 27.691 -20.220 -3.116 1.00 66.75 268 TYR A C 1
ATOM 2165 O O . TYR A 1 268 ? 27.912 -20.004 -1.928 1.00 66.75 268 TYR A O 1
ATOM 2173 N N . ASN A 1 269 ? 28.514 -20.932 -3.902 1.00 67.69 269 ASN A N 1
ATOM 2174 C CA . ASN A 1 269 ? 29.829 -21.482 -3.542 1.00 67.69 269 ASN A CA 1
ATOM 2175 C C . ASN A 1 269 ? 30.996 -20.672 -4.168 1.00 67.69 269 ASN A C 1
ATOM 2177 O O . ASN A 1 269 ? 32.085 -21.209 -4.366 1.00 67.69 269 ASN A O 1
ATOM 2181 N N . CYS A 1 270 ? 30.787 -19.405 -4.547 1.00 73.94 270 CYS A N 1
ATOM 2182 C CA . CYS A 1 270 ? 31.849 -18.575 -5.126 1.00 73.94 270 CYS A CA 1
ATOM 2183 C C . CYS A 1 270 ? 32.927 -18.226 -4.080 1.00 73.94 270 CYS A C 1
ATOM 2185 O O . CYS A 1 270 ? 32.580 -17.610 -3.072 1.00 73.94 270 CYS A O 1
ATOM 2187 N N . PRO A 1 271 ? 34.227 -18.508 -4.309 1.00 73.56 271 PRO A N 1
ATOM 2188 C CA . PRO A 1 271 ? 35.279 -18.192 -3.339 1.00 73.56 271 PRO A CA 1
ATOM 2189 C C . PRO A 1 271 ? 35.437 -16.683 -3.093 1.00 73.56 271 PRO A C 1
ATOM 2191 O O . PRO A 1 271 ? 35.733 -16.292 -1.968 1.00 73.56 271 PRO A O 1
ATOM 2194 N N . LYS A 1 272 ? 35.131 -15.820 -4.081 1.00 71.88 272 LYS A N 1
ATOM 2195 C CA . LYS A 1 272 ? 35.113 -14.356 -3.878 1.00 71.88 272 LYS A CA 1
ATOM 2196 C C . LYS A 1 272 ? 34.108 -13.907 -2.810 1.00 71.88 272 LYS A C 1
ATOM 2198 O O . LYS A 1 272 ? 34.305 -12.861 -2.206 1.00 71.88 272 LYS A O 1
ATOM 2203 N N . LYS A 1 273 ? 33.054 -14.692 -2.544 1.00 63.62 273 LYS A N 1
ATOM 2204 C CA . LYS A 1 273 ? 32.041 -14.379 -1.521 1.00 63.62 273 LYS A CA 1
ATOM 2205 C C . LYS A 1 273 ? 32.613 -14.383 -0.093 1.00 63.62 273 LYS A C 1
ATOM 2207 O O . LYS A 1 273 ? 32.026 -13.771 0.788 1.00 63.62 273 LYS A O 1
ATOM 2212 N N . ASN A 1 274 ? 33.761 -15.032 0.115 1.00 52.41 274 ASN A N 1
ATOM 2213 C CA . ASN A 1 274 ? 34.462 -15.089 1.399 1.00 52.41 274 ASN A CA 1
ATOM 2214 C C . ASN A 1 274 ? 35.739 -14.216 1.408 1.00 52.41 274 ASN A C 1
ATOM 2216 O O . ASN A 1 274 ? 36.581 -14.389 2.282 1.00 52.41 274 ASN A O 1
ATOM 2220 N N . GLN A 1 275 ? 35.911 -13.322 0.424 1.00 53.06 275 GLN A N 1
ATOM 2221 C CA . GLN A 1 275 ? 37.071 -12.420 0.300 1.00 53.06 275 GLN A CA 1
ATOM 2222 C C . GLN A 1 275 ? 36.712 -10.938 0.502 1.00 53.06 275 GLN A C 1
ATOM 2224 O O . GLN A 1 275 ? 37.544 -10.069 0.267 1.00 53.06 275 GLN A O 1
ATOM 2229 N N . THR A 1 276 ? 35.483 -10.645 0.933 1.00 45.56 276 THR A N 1
ATOM 2230 C CA . THR A 1 276 ? 35.050 -9.314 1.379 1.00 45.56 276 THR A CA 1
ATOM 2231 C C . THR A 1 276 ? 34.847 -9.325 2.892 1.00 45.56 276 THR A C 1
ATOM 2233 O O . THR A 1 276 ? 33.715 -9.445 3.363 1.00 45.56 276 THR A O 1
ATOM 2236 N N . ASN A 1 277 ? 35.969 -9.241 3.605 1.00 40.31 277 ASN A N 1
ATOM 2237 C CA . ASN A 1 277 ? 36.127 -8.818 4.998 1.00 40.31 277 ASN A CA 1
ATOM 2238 C C . ASN A 1 277 ? 37.309 -7.840 5.008 1.00 40.31 277 ASN A C 1
ATOM 2240 O O . ASN A 1 277 ? 38.318 -8.198 4.358 1.00 40.31 277 ASN A O 1
#

Radius of gyration: 25.14 Å; Cα contacts (8 Å, |Δi|>4): 231; chains: 1; bounding box: 68×47×71 Å

Solvent-accessible surface area (backbone atoms only — not comparable to full-atom values): 16531 Å² total; per-residue (Å²): 132,84,78,75,79,76,67,64,38,85,81,51,60,91,48,43,65,64,43,53,52,53,47,51,58,54,30,50,80,70,66,38,59,71,37,66,38,96,65,77,44,85,50,45,52,67,39,29,89,75,54,79,68,74,92,53,52,72,66,58,50,51,44,27,61,46,41,43,51,51,34,52,53,46,53,52,56,47,48,68,26,37,45,85,60,55,58,53,52,37,44,56,66,58,26,54,88,47,82,60,45,51,48,57,38,45,51,43,44,53,28,60,41,44,37,59,58,48,35,69,64,62,53,84,44,74,68,45,54,56,49,47,55,53,51,56,75,61,33,48,48,60,99,87,57,66,65,66,54,33,54,52,43,47,49,50,52,52,65,70,50,58,66,47,62,94,72,62,69,55,63,60,54,57,49,50,44,50,47,69,22,42,44,80,94,45,30,65,59,37,51,50,50,47,66,73,38,70,86,52,59,50,72,56,41,52,51,49,49,50,50,59,42,49,56,51,48,51,51,62,46,52,56,52,51,51,53,64,56,71,70,71,74,86,83,90,82,89,81,91,80,81,81,94,77,72,101,72,80,76,95,78,80,87,67,54,12,90,84,76,67,40,68,90,47,62,56,95,70,39,71,68,76,79,66,79,124

Organism: NCBI:txid44445

Mean predicted aligned error: 15.56 Å